Protein AF-A0A7I8JLZ8-F1 (afdb_monomer)

Foldseek 3Di:
DDDDDDDDDDDDDDDDDDDDDDDDDYDDDDDDDDDDDDDDDDDPPDDPPPCPPDLVVLLVLLLVLLVLLPDPDPVSLLVSLQVLLVQLAPDLSSLVSNVVSPVLLSLLVQLPPPPLSSVLSSLSSLLSSLVDPVSLVSNVVSVSLLSLLVCLVDHDQSSVLSSLSNLLSSLVDPVSLVVNLVSPSLLSLLVQLQPHDLSSVQSSLSNLLSSLVDPVSLVVNLVSVNLLSLLVCCPVVSVCNLSSLSSLLSSLVDPSSLVSCVVSVVLVSLLVCCVPNDPSNVVSSLSNLVSNVVVDVVSVVSRPPVVVVVSVVVVCVVVVPD

Secondary structure (DSSP, 8-state):
---------------------------------------------------PPPHHHHHHHHHHHHHHHTSS-HHHHHHHHHHHHHHHHH-HHHHHHHHHTTHHHHHHHGGG-SSHHHHHHHHHHHHHHTTSHHHHHHHHHTTTHHHHHHHHHHS-HHHHHHHHHHHHHHHTSHHHHHHHHHTTTHHHHHHHHHHS-HHHHHHHHHHHHHHHTSHHHHHHHHHTTHHHHHHHTTSGGGT-HHHHHHHHHHHHTSHHHHHHHHHTTHHHHHHHHHHHS-HHHHHHHHHHHHHHHHH-HHHHTTS-HHHHHHHHHHHHHHHTT-

Mean predicted aligned error: 12.11 Å

Organism: Spirodela intermedia (NCBI:txid51605)

Nearest PDB structures (foldseek):
  5xjg-assembly1_C  TM=8.813E-01  e=1.548E-09  Saccharomyces cerevisiae S288C
  7ycj-assembly1_A  TM=8.073E-01  e=5.327E-09  Saccharomyces cerevisiae
  6kbn-assembly1_A  TM=8.119E-01  e=3.278E-09  Saccharomyces cerevisiae
  7rro-assembly1_H9  TM=8.377E-01  e=2.368E-07  Bos taurus
  7rro-assembly1_H7  TM=6.193E-01  e=1.277E-07  Bos taurus

pLDDT: mean 82.84, std 24.47, range [26.08, 98.94]

Sequence (322 aa):
MAQEAPASSSSQREQESQSRSPEPRSRNQTIWRRPSERFVPRIVSSPSLDSRPDLSEVEAAVRKLIEDLKSDSTEMQRSATHELRLLAKHNMENRIIIASCGAIIHLVGLLHSTDSKTQENAVTALLNLSINDNNKIAIASADAIGPLIQVLETGNPEAKENSAATLFSLSVIEENKVKIGRSGAIKPLVELLGNGTPRGKKDAATALFNLSIFHENKARIVQAGAVRHLVELMDPAAGMVDKAVAVLANLTTIHEGRLAIGHEGGIPALVEVVELGSARGKENAAAALLHLCTNSNKFCTLAPLHYLHYFIFYFQQIFTTY

Solvent-accessible surface area (backbone atoms only — not comparable to full-atom values): 17897 Å² total; per-residue (Å²): 136,82,87,82,86,84,89,89,86,90,86,91,83,91,83,89,86,84,87,83,87,83,90,89,85,86,84,88,84,86,89,82,83,84,82,87,82,91,87,81,81,83,80,77,82,74,80,81,76,76,76,70,77,56,66,68,59,54,46,53,50,46,53,52,33,49,55,35,52,72,45,92,46,66,66,45,26,32,51,28,35,44,51,52,25,57,52,21,63,84,38,71,66,45,29,49,47,42,50,75,74,53,40,53,56,57,36,44,57,33,39,72,43,86,51,64,67,37,18,31,28,19,36,44,24,51,36,37,30,32,73,41,70,72,42,27,52,51,43,56,74,54,58,33,62,64,45,37,41,50,26,38,68,71,44,56,74,66,26,22,27,32,23,32,42,30,54,31,53,36,31,73,42,67,71,45,27,55,50,44,57,71,70,58,42,54,46,48,35,34,50,29,42,68,73,41,54,79,65,22,24,50,28,17,49,53,24,51,36,59,38,34,72,42,70,80,33,32,60,53,41,47,74,52,54,37,53,53,48,34,43,62,29,48,42,72,91,64,74,36,31,54,57,28,36,46,36,50,28,51,27,31,78,40,72,68,32,37,52,47,33,60,71,56,55,31,56,62,55,34,52,51,28,52,74,73,44,53,75,69,24,22,54,30,21,46,55,24,50,50,46,38,31,80,73,30,71,76,49,40,74,67,46,65,73,76,50,58,58,52,48,54,53,52,48,52,60,64,62,70,74,112

InterPro domains:
  IPR000225 Armadillo [PS50176] (102-144)
  IPR000225 Armadillo [PS50176] (184-226)
  IPR000225 Armadillo [PS50176] (225-266)
  IPR000225 Armadillo [SM00185] (50-89)
  IPR000225 Armadillo [SM00185] (91-131)
  IPR000225 Armadillo [SM00185] (132-172)
  IPR000225 Armadillo [SM00185] (173-213)
  IPR000225 Armadillo [SM00185] (214-253)
  IPR000225 Armadillo [SM00185] (254-294)
  IPR011989 Armadillo-like helical [G3DSA:1.25.10.10] (54-133)
  IPR011989 Armadillo-like helical [G3DSA:1.25.10.10] (134-239)
  IPR011989 Armadillo-like helical [G3DSA:1.25.10.10] (240-304)
  IPR016024 Armadillo-type fold [SSF48371] (61-299)
  IPR058678 U-box domain-containing protein-like, ARM repeat region [PF25598] (62-294)

Structure (mmCIF, N/CA/C/O backbone):
data_AF-A0A7I8JLZ8-F1
#
_entry.id   AF-A0A7I8JLZ8-F1
#
loop_
_atom_site.group_PDB
_atom_site.id
_atom_site.type_symbol
_atom_site.label_atom_id
_atom_site.label_alt_id
_atom_site.label_comp_id
_atom_site.label_asym_id
_atom_site.label_entity_id
_atom_site.label_seq_id
_atom_site.pdbx_PDB_ins_code
_atom_site.Cartn_x
_atom_site.Cartn_y
_atom_site.Cartn_z
_atom_site.occupancy
_atom_site.B_iso_or_equiv
_atom_site.auth_seq_id
_atom_site.auth_comp_id
_atom_site.auth_asym_id
_atom_site.auth_atom_id
_atom_site.pdbx_PDB_model_num
ATOM 1 N N . MET A 1 1 ? 76.592 16.730 -34.206 1.00 40.94 1 MET A N 1
ATOM 2 C CA . MET A 1 1 ? 76.109 17.212 -32.893 1.00 40.94 1 MET A CA 1
ATOM 3 C C . MET A 1 1 ? 74.980 16.268 -32.484 1.00 40.94 1 MET A C 1
ATOM 5 O O . MET A 1 1 ? 73.900 16.399 -33.035 1.00 40.94 1 MET A O 1
ATOM 9 N N . ALA A 1 2 ? 75.313 15.076 -31.968 1.00 36.84 2 ALA A N 1
ATOM 10 C CA . ALA A 1 2 ? 75.461 14.725 -30.535 1.00 36.84 2 ALA A CA 1
ATOM 11 C C . ALA A 1 2 ? 74.093 14.797 -29.808 1.00 36.84 2 ALA A C 1
ATOM 13 O O . ALA A 1 2 ? 73.588 15.903 -29.646 1.00 36.84 2 ALA A O 1
ATOM 14 N N . GLN A 1 3 ? 73.348 13.678 -29.680 1.00 33.12 3 GLN A N 1
ATOM 15 C CA . GLN A 1 3 ? 73.412 12.605 -28.636 1.00 33.12 3 GLN A CA 1
ATOM 16 C C . GLN A 1 3 ? 72.785 13.080 -27.303 1.00 33.12 3 GLN A C 1
ATOM 18 O O . GLN A 1 3 ? 73.015 14.218 -26.927 1.00 33.12 3 GLN A O 1
ATOM 23 N N . GLU A 1 4 ? 71.998 12.341 -26.509 1.00 32.75 4 GLU A N 1
ATOM 24 C CA . GLU A 1 4 ? 71.604 10.921 -26.419 1.00 32.75 4 GLU A CA 1
ATOM 25 C C . GLU A 1 4 ? 70.498 10.788 -25.328 1.00 32.75 4 GLU A C 1
ATOM 27 O O . GLU A 1 4 ? 70.406 11.631 -24.438 1.00 32.75 4 GLU A O 1
ATOM 32 N N . ALA A 1 5 ? 69.689 9.721 -25.364 1.00 36.31 5 ALA A N 1
ATOM 33 C CA . ALA A 1 5 ? 69.033 9.100 -24.183 1.00 36.31 5 ALA A CA 1
ATOM 34 C C . ALA A 1 5 ? 69.902 7.878 -23.737 1.00 36.31 5 ALA A C 1
ATOM 36 O O . ALA A 1 5 ? 70.878 7.653 -24.457 1.00 36.31 5 ALA A O 1
ATOM 37 N N . PRO A 1 6 ? 69.622 7.008 -22.714 1.00 49.91 6 PRO A N 1
ATOM 38 C CA . PRO A 1 6 ? 68.429 6.810 -21.851 1.00 49.91 6 PRO A CA 1
ATOM 39 C C . PRO A 1 6 ? 68.691 6.279 -20.380 1.00 49.91 6 PRO A C 1
ATOM 41 O O . PRO A 1 6 ? 69.818 6.204 -19.916 1.00 49.91 6 PRO A O 1
ATOM 44 N N . ALA A 1 7 ? 67.606 5.883 -19.679 1.00 32.88 7 ALA A N 1
ATOM 45 C CA . ALA A 1 7 ? 67.383 4.744 -18.736 1.00 32.88 7 ALA A CA 1
ATOM 46 C C . ALA A 1 7 ? 68.192 4.438 -17.422 1.00 32.88 7 ALA A C 1
ATOM 48 O O . ALA A 1 7 ? 69.378 4.145 -17.428 1.00 32.88 7 ALA A O 1
ATOM 49 N N . SER A 1 8 ? 67.400 4.260 -16.339 1.00 32.09 8 SER A N 1
ATOM 50 C CA . SER A 1 8 ? 67.342 3.176 -15.306 1.00 32.09 8 SER A CA 1
ATOM 51 C C . SER A 1 8 ? 68.385 2.915 -14.179 1.00 32.09 8 SER A C 1
ATOM 53 O O . SER A 1 8 ? 69.557 2.670 -14.421 1.00 32.09 8 SER A O 1
ATOM 55 N N . SER A 1 9 ? 67.808 2.684 -12.977 1.00 30.89 9 SER A N 1
ATOM 56 C CA . SER A 1 9 ? 68.126 1.707 -11.892 1.00 30.89 9 SER A CA 1
ATOM 57 C C . SER A 1 9 ? 69.024 2.051 -10.667 1.00 30.89 9 SER A C 1
ATOM 59 O O . SER A 1 9 ? 70.228 2.216 -10.766 1.00 30.89 9 SER A O 1
ATOM 61 N N . SER A 1 10 ? 68.348 2.078 -9.496 1.00 28.72 10 SER A N 1
ATOM 62 C CA . SER A 1 10 ? 68.619 1.491 -8.150 1.00 28.72 10 SER A CA 1
ATOM 63 C C . SER A 1 10 ? 70.000 1.527 -7.458 1.00 28.72 10 SER A C 1
ATOM 65 O O . SER A 1 10 ? 70.930 0.926 -7.976 1.00 28.72 10 SER A O 1
ATOM 67 N N . SER A 1 11 ? 70.046 1.979 -6.180 1.00 30.38 11 SER A N 1
ATOM 68 C CA . SER A 1 11 ? 70.297 1.130 -4.974 1.00 30.38 11 SER A CA 1
ATOM 69 C C . SER A 1 11 ? 70.509 1.900 -3.636 1.00 30.38 11 SER A C 1
ATOM 71 O O . SER A 1 11 ? 71.388 2.748 -3.549 1.00 30.38 11 SER A O 1
ATOM 73 N N . GLN A 1 12 ? 69.752 1.484 -2.602 1.00 29.92 12 GLN A N 1
ATOM 74 C CA . GLN A 1 12 ? 70.112 1.202 -1.182 1.00 29.92 12 GLN A CA 1
ATOM 75 C C . GLN A 1 12 ? 70.535 2.274 -0.137 1.00 29.92 12 GLN A C 1
ATOM 77 O O . GLN A 1 12 ? 71.600 2.877 -0.224 1.00 29.92 12 GLN A O 1
ATOM 82 N N . ARG A 1 13 ? 69.751 2.334 0.964 1.00 31.77 13 ARG A N 1
ATOM 83 C CA . ARG A 1 13 ? 70.132 2.243 2.410 1.00 31.77 13 ARG A CA 1
ATOM 84 C C . ARG A 1 13 ? 68.848 2.318 3.265 1.00 31.77 13 ARG A C 1
ATOM 86 O O . ARG A 1 13 ? 68.184 3.344 3.262 1.00 31.77 13 ARG A O 1
ATOM 93 N N . GLU A 1 14 ? 68.269 1.199 3.704 1.00 29.38 14 GLU A N 1
ATOM 94 C CA . GLU A 1 14 ? 68.461 0.522 5.009 1.00 29.38 14 GLU A CA 1
ATOM 95 C C . GLU A 1 14 ? 68.226 1.403 6.253 1.00 29.38 14 GLU A C 1
ATOM 97 O O . GLU A 1 14 ? 69.090 2.181 6.645 1.00 29.38 14 GLU A O 1
ATOM 102 N N . GLN A 1 15 ? 67.081 1.201 6.921 1.00 31.30 15 GLN A N 1
ATOM 103 C CA . GLN A 1 15 ? 66.973 1.267 8.381 1.00 31.30 15 GLN A CA 1
ATOM 104 C C . GLN A 1 15 ? 66.050 0.143 8.869 1.00 31.30 15 GLN A C 1
ATOM 106 O O . GLN A 1 15 ? 64.904 0.008 8.441 1.00 31.30 15 GLN A O 1
ATOM 111 N N . GLU A 1 16 ? 66.626 -0.697 9.721 1.00 29.00 16 GLU A N 1
ATOM 112 C CA . GLU A 1 16 ? 66.089 -1.934 10.271 1.00 29.00 16 GLU A CA 1
ATOM 113 C C . GLU A 1 16 ? 64.981 -1.675 11.304 1.00 29.00 16 GLU A C 1
ATOM 115 O O . GLU A 1 16 ? 65.128 -0.859 12.212 1.00 29.00 16 GLU A O 1
ATOM 120 N N . SER A 1 17 ? 63.892 -2.440 11.217 1.00 27.14 17 SER A N 1
ATOM 121 C CA . SER A 1 17 ? 62.935 -2.643 12.306 1.00 27.14 17 SER A CA 1
ATOM 122 C C . SER A 1 17 ? 62.975 -4.123 12.668 1.00 27.14 17 SER A C 1
ATOM 124 O O . SER A 1 17 ? 62.475 -4.969 11.927 1.00 27.14 17 SER A O 1
ATOM 126 N N . GLN A 1 18 ? 63.639 -4.447 13.780 1.00 28.72 18 GLN A N 1
ATOM 127 C CA . GLN A 1 18 ? 63.667 -5.798 14.330 1.00 28.72 18 GLN A CA 1
ATOM 128 C C . GLN A 1 18 ? 62.616 -5.965 15.435 1.00 28.72 18 GLN A C 1
ATOM 130 O O . GLN A 1 18 ? 62.512 -5.195 16.385 1.00 28.72 18 GLN A O 1
ATOM 135 N N . SER A 1 19 ? 61.850 -7.034 15.258 1.00 28.44 19 SER A N 1
ATOM 136 C CA . SER A 1 19 ? 60.890 -7.691 16.141 1.00 28.44 19 SER A CA 1
ATOM 137 C C . SER A 1 19 ? 61.468 -8.207 17.470 1.00 28.44 19 SER A C 1
ATOM 139 O O . SER A 1 19 ? 62.574 -8.743 17.448 1.00 28.44 19 SER A O 1
ATOM 141 N N . ARG A 1 20 ? 60.655 -8.241 18.546 1.00 28.88 20 ARG A N 1
ATOM 142 C CA . ARG A 1 20 ? 60.252 -9.455 19.322 1.00 28.88 20 ARG A CA 1
ATOM 143 C C . ARG A 1 20 ? 59.737 -9.130 20.743 1.00 28.88 20 ARG A C 1
ATOM 145 O O . ARG A 1 20 ? 60.419 -8.494 21.534 1.00 28.88 20 ARG A O 1
ATOM 152 N N . SER A 1 21 ? 58.547 -9.644 21.060 1.00 28.03 21 SER A N 1
ATOM 153 C CA . SER A 1 21 ? 58.021 -9.997 22.401 1.00 28.03 21 SER A CA 1
ATOM 154 C C . SER A 1 21 ? 58.768 -11.237 22.971 1.00 28.03 21 SER A C 1
ATOM 156 O O . SER A 1 21 ? 59.490 -11.845 22.172 1.00 28.03 21 SER A O 1
ATOM 158 N N . PRO A 1 22 ? 58.642 -11.693 24.257 1.00 37.53 22 PRO A N 1
ATOM 159 C CA . PRO A 1 22 ? 57.493 -11.585 25.189 1.00 37.53 22 PRO A CA 1
ATOM 160 C C . PRO A 1 22 ? 57.783 -11.400 26.721 1.00 37.53 22 PRO A C 1
ATOM 162 O O . PRO A 1 22 ? 58.919 -11.425 27.172 1.00 37.53 22 PRO A O 1
ATOM 165 N N . GLU A 1 23 ? 56.684 -11.203 27.476 1.00 28.73 23 GLU A N 1
ATOM 166 C CA . GLU A 1 23 ? 56.332 -11.381 28.922 1.00 28.73 23 GLU A CA 1
ATOM 167 C C . GLU A 1 23 ? 57.184 -12.292 29.873 1.00 28.73 23 GLU A C 1
ATOM 169 O O . GLU A 1 23 ? 58.028 -13.033 29.376 1.00 28.73 23 GLU A O 1
ATOM 174 N N . PRO A 1 24 ? 56.880 -12.468 31.204 1.00 42.12 24 PRO A N 1
ATOM 175 C CA . PRO A 1 24 ? 56.095 -11.692 32.208 1.00 42.12 24 PRO A CA 1
ATOM 176 C C . PRO A 1 24 ? 56.727 -11.654 33.650 1.00 42.12 24 PRO A C 1
ATOM 178 O O . PRO A 1 24 ? 57.739 -12.293 33.916 1.00 42.12 24 PRO A O 1
ATOM 181 N N . ARG A 1 25 ? 56.009 -11.033 34.619 1.00 26.08 25 ARG A N 1
ATOM 182 C CA . ARG A 1 25 ? 55.852 -11.376 36.075 1.00 26.08 25 ARG A CA 1
ATOM 183 C C . ARG A 1 25 ? 56.292 -10.347 37.145 1.00 26.08 25 ARG A C 1
ATOM 185 O O . ARG A 1 25 ? 57.455 -10.225 37.484 1.00 26.08 25 ARG A O 1
ATOM 192 N N . SER A 1 26 ? 55.255 -9.830 37.819 1.00 27.45 26 SER A N 1
ATOM 193 C CA . SER A 1 26 ? 54.932 -9.986 39.257 1.00 27.45 26 SER A CA 1
ATOM 194 C C . SER A 1 26 ? 55.719 -9.246 40.360 1.00 27.45 26 SER A C 1
ATOM 196 O O . SER A 1 26 ? 56.870 -9.547 40.644 1.00 27.45 26 SER A O 1
ATOM 198 N N . ARG A 1 27 ? 54.915 -8.507 41.147 1.00 28.78 27 ARG A N 1
ATOM 199 C CA . ARG A 1 27 ? 54.744 -8.574 42.619 1.00 28.78 27 ARG A CA 1
ATOM 200 C C . ARG A 1 27 ? 55.308 -7.436 43.489 1.00 28.78 27 ARG A C 1
ATOM 202 O O . ARG A 1 27 ? 56.511 -7.251 43.578 1.00 28.78 27 ARG A O 1
ATOM 209 N N . ASN A 1 28 ? 54.374 -6.910 44.304 1.00 27.25 28 ASN A N 1
ATOM 210 C CA . ASN A 1 28 ? 54.509 -6.356 45.665 1.00 27.25 28 ASN A CA 1
ATOM 211 C C . ASN A 1 28 ? 55.243 -5.021 45.825 1.00 27.25 28 ASN A C 1
ATOM 213 O O . ASN A 1 28 ? 56.203 -4.740 45.135 1.00 27.25 28 ASN A O 1
ATOM 217 N N . GLN A 1 29 ? 54.974 -4.175 46.812 1.00 29.75 29 GLN A N 1
ATOM 218 C CA . GLN A 1 29 ? 53.892 -3.884 47.767 1.00 29.75 29 GLN A CA 1
ATOM 219 C C . GLN A 1 29 ? 54.493 -2.686 48.513 1.00 29.75 29 GLN A C 1
ATOM 221 O O . GLN A 1 29 ? 55.655 -2.765 48.918 1.00 29.75 29 GLN A O 1
ATOM 226 N N . THR A 1 30 ? 53.734 -1.634 48.812 1.00 29.36 30 THR A N 1
ATOM 227 C CA . THR A 1 30 ? 53.972 -0.940 50.087 1.00 29.36 30 THR A CA 1
ATOM 228 C C . THR A 1 30 ? 52.711 -0.267 50.596 1.00 29.36 30 THR A C 1
ATOM 230 O O . THR A 1 30 ? 52.113 0.595 49.963 1.00 29.36 30 THR A O 1
ATOM 233 N N . ILE A 1 31 ? 52.315 -0.760 51.761 1.00 32.38 31 ILE A N 1
ATOM 234 C CA . ILE A 1 31 ? 51.232 -0.337 52.635 1.00 32.38 31 ILE A CA 1
ATOM 235 C C . ILE A 1 31 ? 51.745 0.835 53.472 1.00 32.38 31 ILE A C 1
ATOM 237 O O . ILE A 1 31 ? 52.783 0.690 54.110 1.00 32.38 31 ILE A O 1
ATOM 241 N N . TRP A 1 32 ? 50.980 1.924 53.577 1.00 30.30 32 TRP A N 1
ATOM 242 C CA . TRP A 1 32 ? 51.047 2.810 54.742 1.00 30.30 32 TRP A CA 1
ATOM 243 C C . TRP A 1 32 ? 49.641 3.130 55.256 1.00 30.30 32 TRP A C 1
ATOM 245 O O . TRP A 1 32 ? 48.696 3.340 54.499 1.00 30.30 32 TRP A O 1
ATOM 255 N N . ARG A 1 33 ? 49.517 3.019 56.582 1.00 27.95 33 ARG A N 1
ATOM 256 C CA . ARG A 1 33 ? 48.289 2.934 57.377 1.00 27.95 33 ARG A CA 1
ATOM 257 C C . ARG A 1 33 ? 47.575 4.281 57.542 1.00 27.95 33 ARG A C 1
ATOM 259 O O . ARG A 1 33 ? 48.200 5.333 57.569 1.00 27.95 33 ARG A O 1
ATOM 266 N N . ARG A 1 34 ? 46.257 4.183 57.759 1.00 33.75 34 ARG A N 1
ATOM 267 C CA . ARG A 1 34 ? 45.332 5.240 58.213 1.00 33.75 34 ARG A CA 1
ATOM 268 C C . ARG A 1 34 ? 45.651 5.759 59.621 1.00 33.75 34 ARG A C 1
ATOM 270 O O . ARG A 1 34 ? 46.141 4.988 60.449 1.00 33.75 34 ARG A O 1
ATOM 277 N N . PRO A 1 35 ? 45.171 6.976 59.930 1.00 31.27 35 PRO A N 1
ATOM 278 C CA . PRO A 1 35 ? 44.331 7.157 61.123 1.00 31.27 35 PRO A CA 1
ATOM 279 C C . PRO A 1 35 ? 42.928 7.747 60.837 1.00 31.27 35 PRO A C 1
ATOM 281 O O . PRO A 1 35 ? 42.743 8.580 59.957 1.00 31.27 35 PRO A O 1
ATOM 284 N N . SER A 1 36 ? 41.967 7.242 61.617 1.00 32.78 36 SER A N 1
ATOM 285 C CA . SER A 1 36 ? 40.637 7.732 62.060 1.00 32.78 36 SER A CA 1
ATOM 286 C C . SER A 1 36 ? 40.482 9.268 62.180 1.00 32.78 36 SER A C 1
ATOM 288 O O . SER A 1 36 ? 41.471 9.938 62.424 1.00 32.78 36 SER A O 1
ATOM 290 N N . GLU A 1 37 ? 39.315 9.930 62.106 1.00 32.41 37 GLU A N 1
ATOM 291 C CA . GLU A 1 37 ? 37.922 9.583 62.438 1.00 32.41 37 GLU A CA 1
ATOM 292 C C . GLU A 1 37 ? 36.941 10.675 61.903 1.00 32.41 37 GLU A C 1
ATOM 294 O O . GLU A 1 37 ? 37.327 11.831 61.782 1.00 32.41 37 GLU A O 1
ATOM 299 N N . ARG A 1 38 ? 35.664 10.296 61.689 1.00 38.69 38 ARG A N 1
ATOM 300 C CA . ARG A 1 38 ? 34.410 11.105 61.679 1.00 38.69 38 ARG A CA 1
ATOM 301 C C . ARG A 1 38 ? 34.232 12.264 60.677 1.00 38.69 38 ARG A C 1
ATOM 303 O O . ARG A 1 38 ? 34.755 13.346 60.870 1.00 38.69 38 ARG A O 1
ATOM 310 N N . PHE A 1 39 ? 33.333 12.061 59.707 1.00 32.97 39 PHE A N 1
ATOM 311 C CA . PHE A 1 39 ? 32.061 12.794 59.496 1.00 32.97 39 PHE A CA 1
ATOM 312 C C . PHE A 1 39 ? 31.417 12.236 58.211 1.00 32.97 39 PHE A C 1
ATOM 314 O O . PHE A 1 39 ? 31.977 12.378 57.129 1.00 32.97 39 PHE A O 1
ATOM 321 N N . VAL A 1 40 ? 30.268 11.560 58.313 1.00 37.84 40 VAL A N 1
ATOM 322 C CA . VAL A 1 40 ? 29.519 11.067 57.140 1.00 37.84 40 VAL A CA 1
ATOM 323 C C . VAL A 1 40 ? 28.288 11.958 56.963 1.00 37.84 40 VAL A C 1
ATOM 325 O O . VAL A 1 40 ? 27.418 11.932 57.836 1.00 37.84 40 VAL A O 1
ATOM 328 N N . PRO A 1 41 ? 28.160 12.739 55.877 1.00 36.53 41 PRO A N 1
ATOM 329 C CA . PRO A 1 41 ? 26.883 13.336 55.525 1.00 36.53 41 PRO A CA 1
ATOM 330 C C . PRO A 1 41 ? 25.970 12.227 54.990 1.00 36.53 41 PRO A C 1
ATOM 332 O O . PRO A 1 41 ? 26.351 11.477 54.091 1.00 36.53 41 PRO A O 1
ATOM 335 N N . ARG A 1 42 ? 24.765 12.105 55.557 1.00 40.56 42 ARG A N 1
ATOM 336 C CA . ARG A 1 42 ? 23.708 11.226 55.039 1.00 40.56 42 ARG A CA 1
ATOM 337 C C . ARG A 1 42 ? 23.408 11.602 53.587 1.00 40.56 42 ARG A C 1
ATOM 339 O O . ARG A 1 42 ? 22.881 12.680 53.328 1.00 40.56 42 ARG A O 1
ATOM 346 N N . ILE A 1 43 ? 23.700 10.688 52.667 1.00 45.09 43 ILE A N 1
ATOM 347 C CA . ILE A 1 43 ? 23.175 10.713 51.303 1.00 45.09 43 ILE A CA 1
ATOM 348 C C . ILE A 1 43 ? 21.667 10.490 51.420 1.00 45.09 43 ILE A C 1
ATOM 350 O O . ILE A 1 43 ? 21.214 9.399 51.766 1.00 45.09 43 ILE A O 1
ATOM 354 N N . VAL A 1 44 ? 20.892 11.546 51.193 1.00 38.62 44 VAL A N 1
ATOM 355 C CA . VAL A 1 44 ? 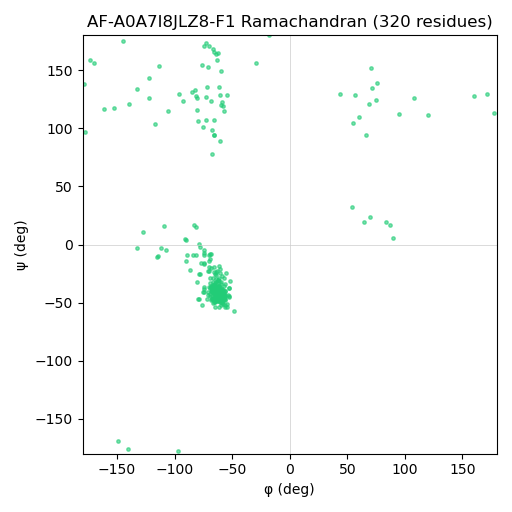19.464 11.419 50.919 1.00 38.62 44 VAL A CA 1
ATOM 356 C C . VAL A 1 44 ? 19.369 10.926 49.484 1.00 38.62 44 VAL A C 1
ATOM 358 O O . VAL A 1 44 ? 19.566 11.693 48.546 1.00 38.62 44 VAL A O 1
ATOM 361 N N . SER A 1 45 ? 19.134 9.628 49.314 1.00 34.50 45 SER A N 1
ATOM 362 C CA . SER A 1 45 ? 18.756 9.073 48.020 1.00 34.50 45 SER A CA 1
ATOM 363 C C . SER A 1 45 ? 17.368 9.603 47.673 1.00 34.50 45 SER A C 1
ATOM 365 O O . SER A 1 45 ? 16.361 9.109 48.176 1.00 34.50 45 SER A O 1
ATOM 367 N N . SER A 1 46 ? 17.310 10.641 46.845 1.00 42.97 46 SER A N 1
ATOM 368 C CA . SER A 1 46 ? 16.096 11.009 46.127 1.00 42.97 46 SER A CA 1
ATOM 369 C C . SER A 1 46 ? 15.807 9.915 45.093 1.00 42.97 46 SER A C 1
ATOM 371 O O . SER A 1 46 ? 16.677 9.628 44.269 1.00 42.97 46 SER A O 1
ATOM 373 N N . PRO A 1 47 ? 14.625 9.277 45.107 1.00 45.41 47 PRO A N 1
ATOM 374 C CA . PRO A 1 47 ? 14.258 8.367 44.042 1.00 45.41 47 PRO A CA 1
ATOM 375 C C . PRO A 1 47 ? 13.942 9.212 42.808 1.00 45.41 47 PRO A C 1
ATOM 377 O O . PRO A 1 47 ? 12.922 9.896 42.746 1.00 45.41 47 PRO A O 1
ATOM 380 N N . SER A 1 48 ? 14.830 9.185 41.821 1.00 44.75 48 SER A N 1
ATOM 381 C CA . SER A 1 48 ? 14.465 9.509 40.449 1.00 44.75 48 SER A CA 1
ATOM 382 C C . SER A 1 48 ? 13.492 8.429 39.976 1.00 44.75 48 SER A C 1
ATOM 384 O O . SER A 1 48 ? 13.898 7.341 39.571 1.00 44.75 48 SER A O 1
ATOM 386 N N . LEU A 1 49 ? 12.199 8.717 40.125 1.00 48.28 49 LEU A N 1
ATOM 387 C CA . LEU A 1 49 ? 11.107 8.023 39.454 1.00 48.28 49 LEU A CA 1
ATOM 388 C C . LEU A 1 49 ? 11.298 8.205 37.944 1.00 48.28 49 LEU A C 1
ATOM 390 O O . LEU A 1 49 ? 10.778 9.148 37.355 1.00 48.28 49 LEU A O 1
ATOM 394 N N . ASP A 1 50 ? 12.042 7.297 37.319 1.00 44.72 50 ASP A N 1
ATOM 395 C CA . ASP A 1 50 ? 11.806 6.970 35.918 1.00 44.72 50 ASP A CA 1
ATOM 396 C C . ASP A 1 50 ? 10.428 6.305 35.869 1.00 44.72 50 ASP A C 1
ATOM 398 O O . ASP A 1 50 ? 10.272 5.113 36.143 1.00 44.72 50 ASP A O 1
ATOM 402 N N . SER A 1 51 ? 9.400 7.107 35.602 1.00 51.94 51 SER A N 1
ATOM 403 C CA . SER A 1 51 ? 8.023 6.666 35.416 1.00 51.94 51 SER A CA 1
ATOM 404 C C . SER A 1 51 ? 7.912 5.850 34.127 1.00 51.94 51 SER A C 1
ATOM 406 O O . SER A 1 51 ? 7.434 6.320 33.096 1.00 51.94 51 SER A O 1
ATOM 408 N N . ARG A 1 52 ? 8.348 4.586 34.179 1.00 57.22 52 ARG A N 1
ATOM 409 C CA . ARG A 1 52 ? 7.797 3.568 33.283 1.00 57.22 52 ARG A CA 1
ATOM 410 C C . ARG A 1 52 ? 6.291 3.540 33.556 1.00 57.22 52 ARG A C 1
ATOM 412 O O . ARG A 1 52 ? 5.934 3.292 34.707 1.00 57.22 52 ARG A O 1
ATOM 419 N N . PRO A 1 53 ? 5.423 3.829 32.569 1.00 59.56 53 PRO A N 1
ATOM 420 C CA . PRO A 1 53 ? 3.992 3.649 32.762 1.00 59.56 53 PRO A CA 1
ATOM 421 C C . PRO A 1 53 ? 3.763 2.207 33.211 1.00 59.56 53 PRO A C 1
ATOM 423 O O . PRO A 1 53 ? 4.312 1.281 32.605 1.00 59.56 53 PRO A O 1
ATOM 426 N N . ASP A 1 54 ? 3.029 2.030 34.308 1.00 79.50 54 ASP A N 1
ATOM 427 C CA . ASP A 1 54 ? 2.662 0.698 34.765 1.00 79.50 54 ASP A CA 1
ATOM 428 C C . ASP A 1 54 ? 1.852 0.044 33.639 1.00 79.50 54 ASP A C 1
ATOM 430 O O . ASP A 1 54 ? 0.832 0.572 33.192 1.00 79.50 54 ASP A O 1
ATOM 434 N N . LEU A 1 55 ? 2.340 -1.087 33.127 1.00 81.75 55 LEU A N 1
ATOM 435 C CA . LEU A 1 55 ? 1.696 -1.804 32.025 1.00 81.75 55 LEU A CA 1
ATOM 436 C C . LEU A 1 55 ? 0.244 -2.162 32.385 1.00 81.75 55 LEU A C 1
ATOM 438 O O . LEU A 1 55 ? -0.610 -2.194 31.500 1.00 81.75 55 LEU A O 1
ATOM 442 N N . SER A 1 56 ? -0.040 -2.343 33.681 1.00 88.12 56 SER A N 1
ATOM 443 C CA . SER A 1 56 ? -1.384 -2.552 34.228 1.00 88.12 56 SER A CA 1
ATOM 444 C C . SER A 1 56 ? -2.312 -1.350 34.001 1.00 88.12 56 SER A C 1
ATOM 446 O O . SER A 1 56 ? -3.467 -1.517 33.605 1.00 88.12 56 SER A O 1
ATOM 448 N N . GLU A 1 57 ? -1.814 -0.122 34.180 1.00 92.25 57 GLU A N 1
ATOM 449 C CA . GLU A 1 57 ? -2.594 1.102 33.954 1.00 92.25 57 GLU A CA 1
ATOM 450 C C . GLU A 1 57 ? -2.925 1.283 32.471 1.00 92.25 57 GLU A C 1
ATOM 452 O O . GLU A 1 57 ? -4.056 1.629 32.121 1.00 92.25 57 GLU A O 1
ATOM 457 N N . VAL A 1 58 ? -1.960 1.001 31.587 1.00 94.19 58 VAL A N 1
ATOM 458 C CA . VAL A 1 58 ? -2.176 1.054 30.134 1.00 94.19 58 VAL A CA 1
ATOM 459 C C . VAL A 1 58 ? -3.200 0.008 29.707 1.00 94.19 58 VAL A C 1
ATOM 461 O O . VAL A 1 58 ? -4.105 0.322 28.937 1.00 94.19 58 VAL A O 1
ATOM 464 N N . GLU A 1 59 ? -3.100 -1.219 30.220 1.00 96.19 59 GLU A N 1
ATOM 465 C CA . GLU A 1 59 ? -4.070 -2.276 29.936 1.00 96.19 59 GLU A CA 1
ATOM 466 C C . GLU A 1 59 ? -5.484 -1.880 30.387 1.00 96.19 59 GLU A C 1
ATOM 468 O O . GLU A 1 59 ? -6.436 -1.987 29.610 1.00 96.19 59 GLU A O 1
ATOM 473 N N . ALA A 1 60 ? -5.630 -1.352 31.605 1.00 96.81 60 ALA A N 1
ATOM 474 C CA . ALA A 1 60 ? -6.911 -0.866 32.115 1.00 96.81 60 ALA A CA 1
ATOM 475 C C . ALA A 1 60 ? -7.479 0.280 31.257 1.00 96.81 60 ALA A C 1
ATOM 477 O O . ALA A 1 60 ? -8.672 0.281 30.933 1.00 96.81 60 ALA A O 1
ATOM 478 N N . ALA A 1 61 ? -6.629 1.221 30.834 1.00 96.88 61 ALA A N 1
ATOM 479 C CA . ALA A 1 61 ? -7.019 2.308 29.942 1.00 96.88 61 ALA A CA 1
ATOM 480 C C . ALA A 1 61 ? -7.490 1.781 28.577 1.00 96.88 61 ALA A C 1
ATOM 482 O O . ALA A 1 61 ? -8.553 2.174 28.103 1.00 96.88 61 ALA A O 1
ATOM 483 N N . VAL A 1 62 ? -6.755 0.844 27.972 1.00 98.00 62 VAL A N 1
ATOM 484 C CA . VAL A 1 62 ? -7.131 0.209 26.699 1.00 98.00 62 VAL A CA 1
ATOM 485 C C . VAL A 1 62 ? -8.471 -0.515 26.817 1.00 98.00 62 VAL A C 1
ATOM 487 O O . VAL A 1 62 ? -9.318 -0.364 25.939 1.00 98.00 62 VAL A O 1
ATOM 490 N N . ARG A 1 63 ? -8.707 -1.262 27.902 1.00 98.06 63 ARG A N 1
ATOM 491 C CA . ARG A 1 63 ? -9.988 -1.952 28.130 1.00 98.06 63 ARG A CA 1
ATOM 492 C C . ARG A 1 63 ? -11.152 -0.973 28.211 1.00 98.06 63 ARG A C 1
ATOM 494 O O . ARG A 1 63 ? -12.177 -1.209 27.581 1.00 98.06 63 ARG A O 1
ATOM 501 N N . LYS A 1 64 ? -10.978 0.146 28.916 1.00 98.06 64 LYS A N 1
ATOM 502 C CA . LYS A 1 64 ? -11.984 1.213 28.953 1.00 98.06 64 LYS A CA 1
ATOM 503 C C . LYS A 1 64 ? -12.249 1.783 27.555 1.00 98.06 64 LYS A C 1
ATOM 505 O O . LYS A 1 64 ? -13.404 1.886 27.163 1.00 98.06 64 LYS A O 1
ATOM 510 N N . LEU A 1 65 ? -11.197 2.088 26.790 1.00 98.44 65 LEU A N 1
ATOM 511 C CA . LEU A 1 65 ? -11.339 2.596 25.421 1.00 98.44 65 LEU A CA 1
ATOM 512 C C . LEU A 1 65 ? -12.105 1.611 24.529 1.00 98.44 65 LEU A C 1
ATOM 514 O O . LEU A 1 65 ? -12.926 2.038 23.727 1.00 98.44 65 LEU A O 1
ATOM 518 N N . ILE A 1 66 ? -11.884 0.302 24.682 1.00 98.12 66 ILE A N 1
ATOM 519 C CA . ILE A 1 66 ? -12.635 -0.730 23.950 1.00 98.12 66 ILE A CA 1
ATOM 520 C C . ILE A 1 66 ? -14.126 -0.707 24.306 1.00 98.12 66 ILE A C 1
ATOM 522 O O . ILE A 1 66 ? -14.952 -0.873 23.411 1.00 98.12 66 ILE A O 1
ATOM 526 N N . GLU A 1 67 ? -14.492 -0.488 25.571 1.00 97.75 67 GLU A N 1
ATOM 527 C CA . GLU A 1 67 ? -15.902 -0.306 25.944 1.00 97.75 67 GLU A CA 1
ATOM 528 C C . GLU A 1 67 ? -16.494 0.960 25.308 1.00 97.75 67 GLU A C 1
ATOM 530 O O . GLU A 1 67 ? -17.597 0.911 24.763 1.00 97.75 67 GLU A O 1
ATOM 535 N N . ASP A 1 68 ? -15.734 2.057 25.256 1.00 97.62 68 ASP A N 1
ATOM 536 C CA . ASP A 1 68 ? -16.163 3.296 24.595 1.00 97.62 68 ASP A CA 1
ATOM 537 C C . ASP A 1 68 ? -16.362 3.104 23.069 1.00 97.62 68 ASP A C 1
ATOM 539 O O . ASP A 1 68 ? -17.277 3.697 22.488 1.00 97.62 68 ASP A O 1
ATOM 543 N N . LEU A 1 69 ? -15.583 2.224 22.413 1.00 95.62 69 LEU A N 1
ATOM 544 C CA . LEU A 1 69 ? -15.787 1.854 20.997 1.00 95.62 69 LEU A CA 1
ATOM 545 C C . LEU A 1 69 ? -17.112 1.119 20.746 1.00 95.62 69 LEU A C 1
ATOM 547 O O . LEU A 1 69 ? -17.610 1.140 19.621 1.00 95.62 69 LEU A O 1
ATOM 551 N N . LYS A 1 70 ? -17.667 0.440 21.757 1.00 93.69 70 LYS A N 1
ATOM 552 C CA . LYS A 1 70 ? -18.931 -0.306 21.639 1.00 93.69 70 LYS A CA 1
ATOM 553 C C . LYS A 1 70 ? -20.162 0.577 21.828 1.00 93.69 70 LYS A C 1
ATOM 555 O O . LYS A 1 70 ? -21.271 0.102 21.611 1.00 93.69 70 LYS A O 1
ATOM 560 N N . SER A 1 71 ? -19.989 1.827 22.254 1.00 93.12 71 SER A N 1
ATOM 561 C CA . SER A 1 71 ? -21.111 2.744 22.446 1.00 93.12 71 SER A CA 1
ATOM 562 C C . SER A 1 71 ? -21.711 3.177 21.101 1.00 93.12 71 SER A C 1
ATOM 564 O O . SER A 1 71 ? -20.990 3.295 20.111 1.00 93.12 71 SER A O 1
ATOM 566 N N . ASP A 1 72 ? -22.999 3.524 21.087 1.00 91.75 72 ASP A N 1
ATOM 567 C CA . ASP A 1 72 ? -23.694 4.051 19.900 1.00 91.75 72 ASP A CA 1
ATOM 568 C C . ASP A 1 72 ? -23.328 5.513 19.568 1.00 91.75 72 ASP A C 1
ATOM 570 O O . ASP A 1 72 ? -23.713 6.048 18.528 1.00 91.75 72 ASP A O 1
ATOM 574 N N . SER A 1 73 ? -22.589 6.196 20.449 1.00 96.50 73 SER A N 1
ATOM 575 C CA . SER A 1 73 ? -22.175 7.582 20.231 1.00 96.50 73 SER A CA 1
ATOM 576 C C . SER A 1 73 ? -20.962 7.664 19.312 1.00 96.50 73 SER A C 1
ATOM 578 O O . SER A 1 73 ? -19.852 7.278 19.690 1.00 96.50 73 SER A O 1
ATOM 580 N N . THR A 1 74 ? -21.147 8.282 18.144 1.00 95.81 74 THR A N 1
ATOM 581 C CA . THR A 1 74 ? -20.059 8.588 17.202 1.00 95.81 74 THR A CA 1
ATOM 582 C C . THR A 1 74 ? -18.950 9.427 17.845 1.00 95.81 74 THR A C 1
ATOM 584 O O . THR A 1 74 ? -17.782 9.227 17.535 1.00 95.81 74 THR A O 1
ATOM 587 N N . GLU A 1 75 ? -19.274 10.337 18.772 1.00 96.88 75 GLU A N 1
ATOM 588 C CA . GLU A 1 75 ? -18.266 11.119 19.507 1.00 96.88 75 GLU A CA 1
ATOM 589 C C . GLU A 1 75 ? -17.390 10.216 20.382 1.00 96.88 75 GLU A C 1
ATOM 591 O O . GLU A 1 75 ? -16.163 10.322 20.341 1.00 96.88 75 GLU A O 1
ATOM 596 N N . MET A 1 76 ? -18.011 9.307 21.145 1.00 97.00 76 MET A N 1
ATOM 597 C CA . MET A 1 76 ? -17.275 8.385 22.017 1.00 97.00 76 MET A CA 1
ATOM 598 C C . MET A 1 76 ? -16.408 7.431 21.199 1.00 97.00 76 MET A C 1
ATOM 600 O O . MET A 1 76 ? -15.217 7.302 21.481 1.00 97.00 76 MET A O 1
ATOM 604 N N . GLN A 1 77 ? -16.957 6.857 20.125 1.00 97.56 77 GLN A N 1
ATOM 605 C CA . GLN A 1 77 ? -16.198 6.020 19.194 1.00 97.56 77 GLN A CA 1
ATOM 606 C C . GLN A 1 77 ? -15.020 6.787 18.589 1.00 97.56 77 GLN A C 1
ATOM 608 O O . GLN A 1 77 ? -13.894 6.283 18.577 1.00 97.56 77 GLN A O 1
ATOM 613 N N . ARG A 1 78 ? -15.240 8.026 18.128 1.00 98.19 78 ARG A N 1
ATOM 614 C CA . ARG A 1 78 ? -14.188 8.859 17.535 1.00 98.19 78 ARG A CA 1
ATOM 615 C C . ARG A 1 78 ? -13.078 9.165 18.529 1.00 98.19 78 ARG A C 1
ATOM 617 O O . ARG A 1 78 ? -11.907 9.017 18.176 1.00 98.19 78 ARG A O 1
ATOM 624 N N . SER A 1 79 ? -13.433 9.586 19.743 1.00 98.31 79 SER A N 1
ATOM 625 C CA . SER A 1 79 ? -12.471 9.893 20.803 1.00 98.31 79 SER A CA 1
ATOM 626 C C . SER A 1 79 ? -11.685 8.646 21.203 1.00 98.31 79 SER A C 1
ATOM 628 O O . SER A 1 79 ? -10.458 8.678 21.234 1.00 98.31 79 SER A O 1
ATOM 630 N N . ALA A 1 80 ? -12.359 7.519 21.428 1.00 98.50 80 ALA A N 1
ATOM 631 C CA . ALA A 1 80 ? -11.699 6.285 21.831 1.00 98.50 80 ALA A CA 1
ATOM 632 C C . ALA A 1 80 ? -10.759 5.739 20.742 1.00 98.50 80 ALA A C 1
ATOM 634 O O . ALA A 1 80 ? -9.623 5.353 21.023 1.00 98.50 80 ALA A O 1
ATOM 635 N N . THR A 1 81 ? -11.186 5.786 19.477 1.00 98.44 81 THR A N 1
ATOM 636 C CA . THR A 1 81 ? -10.352 5.380 18.332 1.00 98.44 81 THR A CA 1
ATOM 637 C C . THR A 1 81 ? -9.137 6.294 18.183 1.00 98.44 81 THR A C 1
ATOM 639 O O . THR A 1 81 ? -8.032 5.828 17.895 1.00 98.44 81 THR A O 1
ATOM 642 N N . HIS A 1 82 ? -9.319 7.599 18.401 1.00 98.69 82 HIS A N 1
ATOM 643 C CA . HIS A 1 82 ? -8.231 8.570 18.390 1.00 98.69 82 HIS A CA 1
ATOM 644 C C . HIS A 1 82 ? -7.183 8.270 19.470 1.00 98.69 82 HIS A C 1
ATOM 646 O O . HIS A 1 82 ? -5.988 8.253 19.169 1.00 98.69 82 HIS A O 1
ATOM 652 N N . GLU A 1 83 ? -7.609 7.971 20.696 1.00 98.50 83 GLU A N 1
ATOM 653 C CA . GLU A 1 83 ? -6.689 7.641 21.788 1.00 98.50 83 GLU A CA 1
ATOM 654 C C . GLU A 1 83 ? -5.952 6.317 21.549 1.00 98.50 83 GLU A C 1
ATOM 656 O O . GLU A 1 83 ? -4.732 6.254 21.712 1.00 98.50 83 GLU A O 1
ATOM 661 N N . LEU A 1 84 ? -6.633 5.280 21.045 1.00 98.56 84 LEU A N 1
ATOM 662 C CA . LEU A 1 84 ? -5.973 4.028 20.646 1.00 98.56 84 LEU A CA 1
ATOM 663 C C . LEU A 1 84 ? -4.918 4.260 19.555 1.00 98.56 84 LEU A C 1
ATOM 665 O O . LEU A 1 84 ? -3.816 3.708 19.622 1.00 98.56 84 LEU A O 1
ATOM 669 N N . ARG A 1 85 ? -5.219 5.121 18.573 1.00 98.50 85 ARG A N 1
ATOM 670 C CA . ARG A 1 85 ? -4.261 5.532 17.538 1.00 98.50 85 ARG A CA 1
ATOM 671 C C . ARG A 1 85 ? -3.017 6.180 18.148 1.00 98.50 85 ARG A C 1
ATOM 673 O O . ARG A 1 85 ? -1.909 5.860 17.710 1.00 98.50 85 ARG A O 1
ATOM 680 N N . LEU A 1 86 ? -3.184 7.079 19.123 1.00 98.38 86 LEU A N 1
ATOM 681 C CA . LEU A 1 86 ? -2.075 7.761 19.800 1.00 98.38 86 LEU A CA 1
ATOM 682 C C . LEU A 1 86 ? -1.232 6.792 20.634 1.00 98.38 86 LEU A C 1
ATOM 684 O O . LEU A 1 86 ? -0.007 6.783 20.491 1.00 98.38 86 LEU A O 1
ATOM 688 N N . LEU A 1 87 ? -1.874 5.932 21.431 1.00 97.44 87 LEU A N 1
ATOM 689 C CA . LEU A 1 87 ? -1.195 4.921 22.247 1.00 97.44 87 LEU A CA 1
ATOM 690 C C . LEU A 1 87 ? -0.348 3.972 21.392 1.00 97.44 87 LEU A C 1
ATOM 692 O O . LEU A 1 87 ? 0.775 3.637 21.776 1.00 97.44 87 LEU A O 1
ATOM 696 N N . ALA A 1 88 ? -0.849 3.589 20.215 1.00 98.06 88 ALA A N 1
ATOM 697 C CA . ALA A 1 88 ? -0.140 2.720 19.284 1.00 98.06 88 ALA A CA 1
ATOM 698 C C . ALA A 1 88 ? 1.011 3.419 18.537 1.00 98.06 88 ALA A C 1
ATOM 700 O O . ALA A 1 88 ? 1.841 2.735 17.950 1.00 98.06 88 ALA A O 1
ATOM 701 N N . LYS A 1 89 ? 1.090 4.757 18.507 1.00 97.00 89 LYS A N 1
ATOM 702 C CA . LYS A 1 89 ? 1.944 5.493 17.555 1.00 97.00 89 LYS A CA 1
ATOM 703 C C . LYS A 1 89 ? 3.445 5.258 17.747 1.00 97.00 89 LYS A C 1
ATOM 705 O O . LYS A 1 89 ? 4.169 5.107 16.761 1.00 97.00 89 LYS A O 1
ATOM 710 N N . HIS A 1 90 ? 3.921 5.208 18.991 1.00 90.25 90 HIS A N 1
ATOM 711 C CA . HIS A 1 90 ? 5.361 5.256 19.294 1.00 90.25 90 HIS A CA 1
ATOM 712 C C . HIS A 1 90 ? 5.861 4.205 20.290 1.00 90.25 90 HIS A C 1
ATOM 714 O O . HIS A 1 90 ? 7.063 4.129 20.512 1.00 90.25 90 HIS A O 1
ATOM 720 N N . ASN A 1 91 ? 4.987 3.373 20.855 1.00 94.50 91 ASN A N 1
ATOM 721 C CA . ASN A 1 91 ? 5.360 2.422 21.902 1.00 94.50 91 ASN A CA 1
ATOM 722 C C . ASN A 1 91 ? 5.023 0.986 21.468 1.00 94.50 91 ASN A C 1
ATOM 724 O O . ASN A 1 91 ? 3.903 0.716 21.039 1.00 94.50 91 ASN A O 1
ATOM 728 N N . MET A 1 92 ? 6.009 0.086 21.506 1.00 96.56 92 MET A N 1
ATOM 729 C CA . MET A 1 92 ? 5.855 -1.289 21.024 1.00 96.56 92 MET A CA 1
ATOM 730 C C . MET A 1 92 ? 5.021 -2.139 21.988 1.00 96.56 92 MET A C 1
ATOM 732 O O . MET A 1 92 ? 4.139 -2.875 21.547 1.00 96.56 92 MET A O 1
ATOM 736 N N . GLU A 1 93 ? 5.239 -1.985 23.290 1.00 96.25 93 GLU A N 1
ATOM 737 C CA . GLU A 1 93 ? 4.469 -2.633 24.350 1.00 96.25 93 GLU A CA 1
ATOM 738 C C . GLU A 1 93 ? 2.990 -2.236 24.275 1.00 96.25 93 GLU A C 1
ATOM 740 O O . GLU A 1 93 ? 2.123 -3.106 24.313 1.00 96.25 93 GLU A O 1
ATOM 745 N N . ASN A 1 94 ? 2.682 -0.958 24.035 1.00 97.50 94 ASN A N 1
ATOM 746 C CA . ASN A 1 94 ? 1.305 -0.498 23.835 1.00 97.50 94 ASN A CA 1
ATOM 747 C C . ASN A 1 94 ? 0.645 -1.183 22.634 1.00 97.50 94 ASN A C 1
ATOM 749 O O . ASN A 1 94 ? -0.514 -1.577 22.722 1.00 97.50 94 ASN A O 1
ATOM 753 N N . ARG A 1 95 ? 1.360 -1.364 21.511 1.00 98.25 95 ARG A N 1
ATOM 754 C CA . ARG A 1 95 ? 0.811 -2.083 20.343 1.00 98.25 95 ARG A CA 1
ATOM 755 C C . ARG A 1 95 ? 0.452 -3.526 20.699 1.00 98.25 95 ARG A C 1
ATOM 757 O O . ARG A 1 95 ? -0.554 -4.031 20.206 1.00 98.25 95 ARG A O 1
ATOM 764 N N . ILE A 1 96 ? 1.265 -4.178 21.531 1.00 97.81 96 ILE A N 1
ATOM 765 C CA . ILE A 1 96 ? 1.013 -5.544 22.007 1.00 97.81 96 ILE A CA 1
ATOM 766 C C . ILE A 1 96 ? -0.203 -5.561 22.941 1.00 97.81 96 ILE A C 1
ATOM 768 O O . ILE A 1 96 ? -1.100 -6.371 22.730 1.00 97.81 96 ILE A O 1
ATOM 772 N N . ILE A 1 97 ? -0.276 -4.643 23.911 1.00 97.94 97 ILE A N 1
ATOM 773 C CA . ILE A 1 97 ? -1.389 -4.540 24.873 1.00 97.94 97 ILE A CA 1
ATOM 774 C C . ILE A 1 97 ? -2.718 -4.251 24.163 1.00 97.94 97 ILE A C 1
ATOM 776 O O . ILE A 1 97 ? -3.730 -4.889 24.445 1.00 97.94 97 ILE A O 1
ATOM 780 N N . ILE A 1 98 ? -2.731 -3.318 23.208 1.00 98.38 98 ILE A N 1
ATOM 781 C CA . ILE A 1 98 ? -3.931 -2.980 22.428 1.00 98.38 98 ILE A CA 1
ATOM 782 C C . ILE A 1 98 ? -4.460 -4.213 21.687 1.00 98.38 98 ILE A C 1
ATOM 784 O O . ILE A 1 98 ? -5.663 -4.487 21.706 1.00 98.38 98 ILE A O 1
ATOM 788 N N . ALA A 1 99 ? -3.565 -4.980 21.060 1.00 98.12 99 ALA A N 1
ATOM 789 C CA . ALA A 1 99 ? -3.934 -6.206 20.368 1.00 98.12 99 ALA A CA 1
ATOM 790 C C . ALA A 1 99 ? -4.401 -7.304 21.337 1.00 98.12 99 ALA A C 1
ATOM 792 O O . ALA A 1 99 ? -5.443 -7.912 21.094 1.00 98.12 99 ALA A O 1
ATOM 793 N N . SER A 1 100 ? -3.687 -7.530 22.447 1.00 97.50 100 SER A N 1
ATOM 794 C CA . SER A 1 100 ? -4.021 -8.571 23.431 1.00 97.50 100 SER A CA 1
ATOM 795 C C . SER A 1 100 ? -5.336 -8.303 24.165 1.00 97.50 100 SER A C 1
ATOM 797 O O . SER A 1 100 ? -6.038 -9.245 24.529 1.00 97.50 100 SER A O 1
ATOM 799 N N . CYS A 1 101 ? -5.717 -7.033 24.322 1.00 97.69 101 CYS A N 1
ATOM 800 C CA . CYS A 1 101 ? -7.021 -6.641 24.857 1.00 97.69 101 CYS A CA 1
ATOM 801 C C . CYS A 1 101 ? -8.176 -6.838 23.863 1.00 97.69 101 CYS A C 1
ATOM 803 O O . CYS A 1 101 ? -9.331 -6.667 24.246 1.00 97.69 101 CYS A O 1
ATOM 805 N N . GLY A 1 102 ? -7.894 -7.189 22.604 1.00 97.81 102 GLY A N 1
ATOM 806 C CA . GLY A 1 102 ? -8.912 -7.455 21.587 1.00 97.81 102 GLY A CA 1
ATOM 807 C C . GLY A 1 102 ? -9.384 -6.223 20.813 1.00 97.81 102 GLY A C 1
ATOM 808 O O . GLY A 1 102 ? -10.409 -6.292 20.144 1.00 97.81 102 GLY A O 1
ATOM 809 N N . ALA A 1 103 ? -8.657 -5.099 20.837 1.00 98.50 103 ALA A N 1
ATOM 810 C CA . ALA A 1 103 ? -9.093 -3.884 20.139 1.00 98.50 103 ALA A CA 1
ATOM 811 C C . ALA A 1 103 ? -9.175 -4.044 18.607 1.00 98.50 103 ALA A C 1
ATOM 813 O O . ALA A 1 103 ? -9.942 -3.337 17.958 1.00 98.50 103 ALA A O 1
ATOM 814 N N . ILE A 1 104 ? -8.400 -4.966 18.019 1.00 98.75 104 ILE A N 1
ATOM 815 C CA . ILE A 1 104 ? -8.282 -5.129 16.559 1.00 98.75 104 ILE A CA 1
ATOM 816 C C . ILE A 1 104 ? -9.646 -5.364 15.897 1.00 98.75 104 ILE A C 1
ATOM 818 O O . ILE A 1 104 ? -9.956 -4.683 14.926 1.00 98.75 104 ILE A O 1
ATOM 822 N N . ILE A 1 105 ? -10.479 -6.270 16.424 1.00 98.31 105 ILE A N 1
ATOM 823 C CA . ILE A 1 105 ? -11.789 -6.584 15.821 1.00 98.31 105 ILE A CA 1
ATOM 824 C C . ILE A 1 105 ? -12.714 -5.356 15.805 1.00 98.31 105 ILE A C 1
ATOM 826 O O . ILE A 1 105 ? -13.422 -5.117 14.829 1.00 98.31 105 ILE A O 1
ATOM 830 N N . HIS A 1 106 ? -12.652 -4.527 16.852 1.00 98.38 106 HIS A N 1
ATOM 831 C CA . HIS A 1 106 ? -13.431 -3.294 16.952 1.00 98.38 106 HIS A CA 1
ATOM 832 C C . HIS A 1 106 ? -12.924 -2.230 15.973 1.00 98.38 106 HIS A C 1
ATOM 834 O O . HIS A 1 106 ? -13.720 -1.614 15.267 1.00 98.38 106 HIS A O 1
ATOM 840 N N . LEU A 1 107 ? -11.601 -2.064 15.863 1.00 98.69 107 LEU A N 1
ATOM 841 C CA . LEU A 1 107 ? -10.988 -1.157 14.889 1.00 98.69 107 LEU A CA 1
ATOM 842 C C . LEU A 1 107 ? -11.315 -1.564 13.445 1.00 98.69 107 LEU A C 1
ATOM 844 O O . LEU A 1 107 ? -11.596 -0.695 12.625 1.00 98.69 107 LEU A O 1
ATOM 848 N N . VAL A 1 108 ? -11.335 -2.866 13.138 1.00 98.75 108 VAL A N 1
ATOM 849 C CA . VAL A 1 108 ? -11.760 -3.374 11.822 1.00 98.75 108 VAL A CA 1
ATOM 850 C C . VAL A 1 108 ? -13.231 -3.055 11.556 1.00 98.75 108 VAL A C 1
ATOM 852 O O . VAL A 1 108 ? -13.562 -2.598 10.463 1.00 98.75 108 VAL A O 1
ATOM 855 N N . GLY A 1 109 ? -14.111 -3.222 12.548 1.00 98.12 109 GLY A N 1
ATOM 856 C CA . GLY A 1 109 ? -15.520 -2.834 12.429 1.00 98.12 109 GLY A CA 1
ATOM 857 C C . GLY A 1 109 ? -15.689 -1.356 12.060 1.00 98.12 109 GLY A C 1
ATOM 858 O O . GLY A 1 109 ? -16.442 -1.027 11.142 1.00 98.12 109 GLY A O 1
ATOM 859 N N . LEU A 1 110 ? -14.910 -0.479 12.700 1.00 98.19 110 LEU A N 1
ATOM 860 C CA . LEU A 1 110 ? -14.950 0.971 12.487 1.00 98.19 110 LEU A CA 1
ATOM 861 C C . LEU A 1 110 ? -14.398 1.439 11.133 1.00 98.19 110 LEU A C 1
ATOM 863 O O . LEU A 1 110 ? -14.615 2.595 10.766 1.00 98.19 110 LEU A O 1
ATOM 867 N N . LEU A 1 111 ? -13.774 0.562 10.340 1.00 98.56 111 LEU A N 1
ATOM 868 C CA . LEU A 1 111 ? -13.444 0.867 8.942 1.00 98.56 111 LEU A CA 1
ATOM 869 C C . LEU A 1 111 ? -14.697 1.103 8.081 1.00 98.56 111 LEU A C 1
ATOM 871 O O . LEU A 1 111 ? -14.619 1.806 7.076 1.00 98.56 111 LEU A O 1
ATOM 875 N N . HIS A 1 112 ? -15.858 0.588 8.494 1.00 97.31 112 HIS A N 1
ATOM 876 C CA . HIS A 1 112 ? -17.145 0.830 7.831 1.00 97.31 112 HIS A CA 1
ATOM 877 C C . HIS A 1 112 ? -17.890 2.057 8.377 1.00 97.31 112 HIS A C 1
ATOM 879 O O . HIS A 1 112 ? -19.029 2.302 7.979 1.00 97.31 112 HIS A O 1
ATOM 885 N N . SER A 1 113 ? -17.294 2.810 9.308 1.00 96.69 113 SER A N 1
ATOM 886 C CA . SER A 1 113 ? -17.945 3.986 9.885 1.00 96.69 113 SER A CA 1
ATOM 887 C C . SER A 1 113 ? -18.239 5.033 8.811 1.00 96.69 113 SER A C 1
ATOM 889 O O . SER A 1 113 ? -17.388 5.353 7.982 1.00 96.69 113 SER A O 1
ATOM 891 N N . THR A 1 114 ? -19.443 5.604 8.855 1.00 95.69 114 THR A N 1
ATOM 892 C CA . THR A 1 114 ? -19.823 6.745 8.011 1.00 95.69 114 THR A CA 1
ATOM 893 C C . THR A 1 114 ? -19.189 8.052 8.490 1.00 95.69 114 THR A C 1
ATOM 895 O O . THR A 1 114 ? -19.162 9.030 7.745 1.00 95.69 114 THR A O 1
ATOM 898 N N . ASP A 1 115 ? -18.671 8.088 9.724 1.00 97.06 115 ASP A N 1
ATOM 899 C CA . ASP A 1 115 ? -17.875 9.208 10.217 1.00 97.06 115 ASP A CA 1
ATOM 900 C C . ASP A 1 115 ? -16.437 9.098 9.700 1.00 97.06 115 ASP A C 1
ATOM 902 O O . ASP A 1 115 ? -15.636 8.283 10.165 1.00 97.06 115 ASP A O 1
ATOM 906 N N . SER A 1 116 ? -16.108 9.965 8.742 1.00 97.44 116 SER A N 1
ATOM 907 C CA . SER A 1 116 ? -14.810 9.991 8.057 1.00 97.44 116 SER A CA 1
ATOM 908 C C . SER A 1 116 ? -13.629 10.057 9.030 1.00 97.44 116 SER A C 1
ATOM 910 O O . SER A 1 116 ? -12.614 9.394 8.818 1.00 97.44 116 SER A O 1
ATOM 912 N N . LYS A 1 117 ? -13.760 10.799 10.140 1.00 97.94 117 LYS A N 1
ATOM 913 C CA . LYS A 1 117 ? -12.663 10.937 11.103 1.00 97.94 117 LYS A CA 1
ATOM 914 C C . LYS A 1 117 ? -12.465 9.677 11.945 1.00 97.94 117 LYS A C 1
ATOM 916 O O . LYS A 1 117 ? -11.326 9.317 12.234 1.00 97.94 117 LYS A O 1
ATOM 921 N N . THR A 1 118 ? -13.543 8.987 12.307 1.00 98.25 118 THR A N 1
ATOM 922 C CA . THR A 1 118 ? -13.483 7.678 12.968 1.00 98.25 118 THR A CA 1
ATOM 923 C C . THR A 1 118 ? -12.860 6.629 12.052 1.00 98.25 118 THR A C 1
ATOM 925 O O . THR A 1 118 ? -11.925 5.955 12.481 1.00 98.25 118 THR A O 1
ATOM 928 N N . GLN A 1 119 ? -13.289 6.542 10.786 1.00 98.62 119 GLN A N 1
ATOM 929 C CA . GLN A 1 119 ? -12.699 5.626 9.798 1.00 98.62 119 GLN A CA 1
ATOM 930 C C . GLN A 1 119 ? -11.195 5.889 9.612 1.00 98.62 119 GLN A C 1
ATOM 932 O O . GLN A 1 119 ? -10.389 4.958 9.662 1.00 98.62 119 GLN A O 1
ATOM 937 N N . GLU A 1 120 ? -10.801 7.155 9.448 1.00 98.75 120 GLU A N 1
ATOM 938 C CA . GLU A 1 120 ? -9.398 7.560 9.322 1.00 98.75 120 GLU A CA 1
ATOM 939 C C . GLU A 1 120 ? -8.582 7.201 10.573 1.00 98.75 120 GLU A C 1
ATOM 941 O O . GLU A 1 120 ? -7.492 6.631 10.471 1.00 98.75 120 GLU A O 1
ATOM 946 N N . ASN A 1 121 ? -9.108 7.481 11.770 1.00 98.75 121 ASN A N 1
ATOM 947 C CA . ASN A 1 121 ? -8.445 7.107 13.016 1.00 98.75 121 ASN A CA 1
ATOM 948 C C . ASN A 1 121 ? -8.288 5.585 13.129 1.00 98.75 121 ASN A C 1
ATOM 950 O O . ASN A 1 121 ? -7.222 5.126 13.539 1.00 98.75 121 ASN A O 1
ATOM 954 N N . ALA A 1 122 ? -9.303 4.814 12.730 1.00 98.81 122 ALA A N 1
ATOM 955 C CA . ALA A 1 122 ? -9.298 3.357 12.800 1.00 98.81 122 ALA A CA 1
ATOM 956 C C . ALA A 1 122 ? -8.238 2.748 11.874 1.00 98.81 122 ALA A C 1
ATOM 958 O O . ALA A 1 122 ? -7.401 1.966 12.331 1.00 98.81 122 ALA A O 1
ATOM 959 N N . VAL A 1 123 ? -8.196 3.160 10.601 1.00 98.88 123 VAL A N 1
ATOM 960 C CA . VAL A 1 123 ? -7.172 2.672 9.662 1.00 98.88 123 VAL A CA 1
ATOM 961 C C . VAL A 1 123 ? -5.766 3.092 10.093 1.00 98.88 123 VAL A C 1
ATOM 963 O O . VAL A 1 123 ? -4.829 2.302 10.003 1.00 98.88 123 VAL A O 1
ATOM 966 N N . THR A 1 124 ? -5.608 4.294 10.654 1.00 98.88 124 THR A N 1
ATOM 967 C CA . THR A 1 124 ? -4.308 4.752 11.169 1.00 98.88 124 THR A CA 1
ATOM 968 C C . THR A 1 124 ? -3.881 3.973 12.416 1.00 98.88 124 THR A C 1
ATOM 970 O O . THR A 1 124 ? -2.701 3.668 12.585 1.00 98.88 124 THR A O 1
ATOM 973 N N . ALA A 1 125 ? -4.820 3.622 13.299 1.00 98.88 125 ALA A N 1
ATOM 974 C CA . ALA A 1 125 ? -4.538 2.764 14.444 1.00 98.88 125 ALA A CA 1
ATOM 975 C C . ALA A 1 125 ? -4.088 1.372 13.978 1.00 98.88 125 ALA A C 1
ATOM 977 O O . ALA A 1 125 ? -3.072 0.881 14.463 1.00 98.88 125 ALA A O 1
ATOM 978 N N . LEU A 1 126 ? -4.768 0.773 12.993 1.00 98.94 126 LEU A N 1
ATOM 979 C CA . LEU A 1 126 ? -4.373 -0.516 12.412 1.00 98.94 126 LEU A CA 1
ATOM 980 C C . LEU A 1 126 ? -2.985 -0.461 11.757 1.00 98.94 126 LEU A C 1
ATOM 982 O O . LEU A 1 126 ? -2.181 -1.360 11.998 1.00 98.94 126 LEU A O 1
ATOM 986 N N . LEU A 1 127 ? -2.667 0.609 11.020 1.00 98.88 127 LEU A N 1
ATOM 987 C CA . LEU A 1 127 ? -1.326 0.846 10.471 1.00 98.88 127 LEU A CA 1
ATOM 988 C C . LEU A 1 127 ? -0.260 0.892 11.572 1.00 98.88 127 LEU A C 1
ATOM 990 O O . LEU A 1 127 ? 0.808 0.292 11.457 1.00 98.88 127 LEU A O 1
ATOM 994 N N . ASN A 1 128 ? -0.542 1.598 12.667 1.00 98.81 128 ASN A N 1
ATOM 995 C CA . ASN A 1 128 ? 0.370 1.632 13.801 1.00 98.81 128 ASN A CA 1
ATOM 996 C C . ASN A 1 128 ? 0.509 0.227 14.409 1.00 98.81 128 ASN A C 1
ATOM 998 O O . ASN A 1 128 ? 1.620 -0.243 14.647 1.00 98.81 128 ASN A O 1
ATOM 1002 N N . LEU A 1 129 ? -0.584 -0.495 14.633 1.00 98.81 129 LEU A N 1
ATOM 1003 C CA . LEU A 1 129 ? -0.520 -1.841 15.201 1.00 98.81 129 LEU A CA 1
ATOM 1004 C C . LEU A 1 129 ? 0.262 -2.816 14.311 1.00 98.81 129 LEU A C 1
ATOM 1006 O O . LEU A 1 129 ? 1.010 -3.631 14.852 1.00 98.81 129 LEU A O 1
ATOM 1010 N N . SER A 1 130 ? 0.169 -2.693 12.983 1.00 98.62 130 SER A N 1
ATOM 1011 C CA . SER A 1 130 ? 0.831 -3.583 12.021 1.00 98.62 130 SER A CA 1
ATOM 1012 C C . SER A 1 130 ? 2.359 -3.448 11.984 1.00 98.62 130 SER A C 1
ATOM 1014 O O . SER A 1 130 ? 3.034 -4.276 11.370 1.00 98.62 130 SER A O 1
ATOM 1016 N N . ILE A 1 131 ? 2.950 -2.463 12.672 1.00 97.56 131 ILE A N 1
ATOM 1017 C CA . ILE A 1 131 ? 4.411 -2.396 12.852 1.00 97.56 131 ILE A CA 1
ATOM 1018 C C . ILE A 1 131 ? 4.932 -3.653 13.576 1.00 97.56 131 ILE A C 1
ATOM 1020 O O . ILE A 1 131 ? 6.016 -4.132 13.254 1.00 97.56 131 ILE A O 1
ATOM 1024 N N . ASN A 1 132 ? 4.141 -4.247 14.474 1.00 97.38 132 ASN A N 1
ATOM 1025 C CA . ASN A 1 132 ? 4.453 -5.520 15.127 1.00 97.38 132 ASN A CA 1
ATOM 1026 C C . ASN A 1 132 ? 4.022 -6.722 14.261 1.00 97.38 132 ASN A C 1
ATOM 1028 O O . ASN A 1 132 ? 2.887 -6.764 13.794 1.00 97.38 132 ASN A O 1
ATOM 1032 N N . ASP A 1 133 ? 4.899 -7.712 14.063 1.00 94.62 133 ASP A N 1
ATOM 1033 C CA . ASP A 1 133 ? 4.626 -8.878 13.201 1.00 94.62 133 ASP A CA 1
ATOM 1034 C C . ASP A 1 133 ? 3.471 -9.761 13.695 1.00 94.62 133 ASP A C 1
ATOM 1036 O O . ASP A 1 133 ? 2.610 -10.137 12.899 1.00 94.62 133 ASP A O 1
ATOM 1040 N N . ASN A 1 134 ? 3.378 -10.026 15.003 1.00 96.19 134 ASN A N 1
ATOM 1041 C CA . ASN A 1 134 ? 2.259 -10.789 15.570 1.00 96.19 134 ASN A CA 1
ATOM 1042 C C . ASN A 1 134 ? 0.929 -10.058 15.343 1.00 96.19 134 ASN A C 1
ATOM 1044 O O . ASN A 1 134 ? -0.087 -10.676 15.021 1.00 96.19 134 ASN A O 1
ATOM 1048 N N . ASN A 1 135 ? 0.945 -8.727 15.430 1.00 98.31 135 ASN A N 1
ATOM 1049 C CA . ASN A 1 135 ? -0.232 -7.918 15.144 1.00 98.31 135 ASN A CA 1
ATOM 1050 C C . ASN A 1 135 ? -0.605 -7.936 13.657 1.00 98.31 135 ASN A C 1
ATOM 1052 O O . ASN A 1 135 ? -1.794 -7.908 13.359 1.00 98.31 135 ASN A O 1
ATOM 1056 N N . LYS A 1 136 ? 0.348 -8.034 12.714 1.00 98.12 136 LYS A N 1
ATOM 1057 C CA . LYS A 1 136 ? 0.017 -8.207 11.282 1.00 98.12 136 LYS A CA 1
ATOM 1058 C C . LYS A 1 136 ? -0.842 -9.453 11.068 1.00 98.12 136 LYS A C 1
ATOM 1060 O O . LYS A 1 136 ? -1.847 -9.398 10.359 1.00 98.12 136 LYS A O 1
ATOM 1065 N N . ILE A 1 137 ? -0.459 -10.561 11.703 1.00 96.19 137 ILE A N 1
ATOM 1066 C CA . ILE A 1 137 ? -1.207 -11.822 11.647 1.00 96.19 137 ILE A CA 1
ATOM 1067 C C . ILE A 1 137 ? -2.585 -11.633 12.288 1.00 96.19 137 ILE A C 1
ATOM 1069 O O . ILE A 1 137 ? -3.592 -11.965 11.671 1.00 96.19 137 ILE A O 1
ATOM 1073 N N . ALA A 1 138 ? -2.653 -11.033 13.480 1.00 98.19 138 ALA A N 1
ATOM 1074 C CA . ALA A 1 138 ? -3.920 -10.789 14.171 1.00 98.19 138 ALA A CA 1
ATOM 1075 C C . ALA A 1 138 ? -4.887 -9.899 13.365 1.00 98.19 138 ALA A C 1
ATOM 1077 O O . ALA A 1 138 ? -6.075 -10.200 13.288 1.00 98.19 138 ALA A O 1
ATOM 1078 N N . ILE A 1 139 ? -4.387 -8.844 12.713 1.00 98.75 139 ILE A N 1
ATOM 1079 C CA . ILE A 1 139 ? -5.179 -7.955 11.846 1.00 98.75 139 ILE A CA 1
ATOM 1080 C C . ILE A 1 139 ? -5.738 -8.724 10.643 1.00 98.75 139 ILE A C 1
ATOM 1082 O O . ILE A 1 139 ? -6.919 -8.599 10.323 1.00 98.75 139 ILE A O 1
ATOM 1086 N N . ALA A 1 140 ? -4.920 -9.544 9.981 1.00 97.50 140 ALA A N 1
ATOM 1087 C CA . ALA A 1 140 ? -5.370 -10.332 8.834 1.00 97.50 140 ALA A CA 1
ATOM 1088 C C . ALA A 1 140 ? -6.373 -11.436 9.220 1.00 97.50 140 ALA A C 1
ATOM 1090 O O . ALA A 1 140 ? -7.307 -11.702 8.457 1.00 97.50 140 ALA A O 1
ATOM 1091 N N . SER A 1 141 ? -6.195 -12.044 10.398 1.00 97.31 141 SER A N 1
ATOM 1092 C CA . SER A 1 141 ? -7.112 -13.032 10.986 1.00 97.31 141 SER A CA 1
ATOM 1093 C C . SER A 1 141 ? -8.433 -12.423 11.456 1.00 97.31 141 SER A C 1
ATOM 1095 O O . SER A 1 141 ? -9.428 -13.130 11.529 1.00 97.31 141 SER A O 1
ATOM 1097 N N . ALA A 1 142 ? -8.465 -11.116 11.728 1.00 98.25 142 ALA A N 1
ATOM 1098 C CA . ALA A 1 142 ? -9.688 -10.357 11.990 1.00 98.25 142 ALA A CA 1
ATOM 1099 C C . ALA A 1 142 ? -10.400 -9.899 10.696 1.00 98.25 142 ALA A C 1
ATOM 1101 O O . ALA A 1 142 ? -11.203 -8.972 10.730 1.00 98.25 142 ALA A O 1
ATOM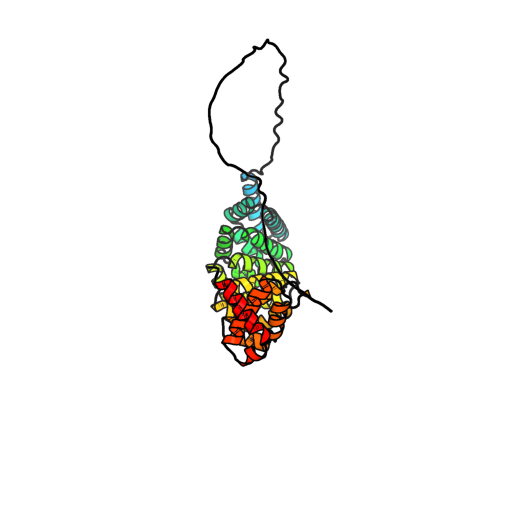 1102 N N . ASP A 1 143 ? -10.065 -10.504 9.550 1.00 98.12 143 ASP A N 1
ATOM 1103 C CA . ASP A 1 143 ? -10.633 -10.227 8.225 1.00 98.12 143 ASP A CA 1
ATOM 1104 C C . ASP A 1 143 ? -10.573 -8.758 7.774 1.00 98.12 143 ASP A C 1
ATOM 1106 O O . ASP A 1 143 ? -11.385 -8.293 6.976 1.00 98.12 143 ASP A O 1
ATOM 1110 N N . ALA A 1 144 ? -9.527 -8.037 8.189 1.00 98.75 144 ALA A N 1
ATOM 1111 C CA . ALA A 1 144 ? -9.343 -6.624 7.857 1.00 98.75 144 ALA A CA 1
ATOM 1112 C C . ALA A 1 144 ? -9.113 -6.330 6.360 1.00 98.75 144 ALA A C 1
ATOM 1114 O O . ALA A 1 144 ? -9.294 -5.194 5.937 1.00 98.75 144 ALA A O 1
ATOM 1115 N N . ILE A 1 145 ? -8.704 -7.309 5.541 1.00 98.69 145 ILE A N 1
ATOM 1116 C CA . ILE A 1 145 ? -8.284 -7.063 4.144 1.00 98.69 145 ILE A CA 1
ATOM 1117 C C . ILE A 1 145 ? -9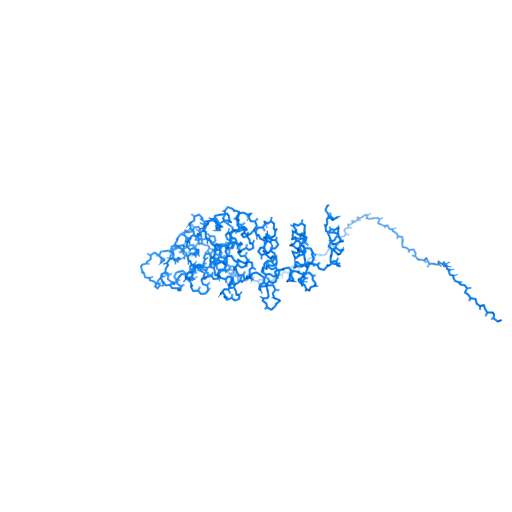.416 -6.470 3.296 1.00 98.69 145 ILE A C 1
ATOM 1119 O O . ILE A 1 145 ? -9.185 -5.487 2.601 1.00 98.69 145 ILE A O 1
ATOM 1123 N N . GLY A 1 146 ? -10.626 -7.034 3.354 1.00 98.62 146 GLY A N 1
ATOM 1124 C CA . GLY A 1 146 ? -11.781 -6.504 2.615 1.00 98.62 146 GLY A CA 1
ATOM 1125 C C . GLY A 1 146 ? -12.141 -5.072 3.038 1.00 98.62 146 GLY A C 1
ATOM 1126 O O . GLY A 1 146 ? -12.149 -4.181 2.189 1.00 98.62 146 GLY A O 1
ATOM 1127 N N . PRO A 1 147 ? -12.345 -4.815 4.342 1.00 98.81 147 PRO A N 1
ATOM 1128 C CA . PRO A 1 147 ? -12.587 -3.471 4.866 1.00 98.81 147 PRO A CA 1
ATOM 1129 C C . PRO A 1 147 ? -11.488 -2.456 4.515 1.00 98.81 147 PRO A C 1
ATOM 1131 O O . PRO A 1 147 ? -11.789 -1.323 4.155 1.00 98.81 147 PRO A O 1
ATOM 1134 N N . LEU A 1 148 ? -10.209 -2.849 4.550 1.00 98.94 148 LEU A N 1
ATOM 1135 C CA . LEU A 1 148 ? -9.102 -1.984 4.123 1.00 98.94 148 LEU A CA 1
ATOM 1136 C C . LEU A 1 148 ? -9.216 -1.612 2.637 1.00 98.94 148 LEU A C 1
ATOM 1138 O O . LEU A 1 148 ? -9.031 -0.446 2.285 1.00 98.94 148 LEU A O 1
ATOM 1142 N N . ILE A 1 149 ? -9.563 -2.565 1.768 1.00 98.81 149 ILE A N 1
ATOM 1143 C CA . ILE A 1 149 ? -9.792 -2.292 0.340 1.00 98.81 149 ILE A CA 1
ATOM 1144 C C . ILE A 1 149 ? -10.941 -1.294 0.163 1.00 98.81 149 ILE A C 1
ATOM 1146 O O . ILE A 1 149 ? -10.787 -0.329 -0.579 1.00 98.81 149 ILE A O 1
ATOM 1150 N N . GLN A 1 150 ? -12.037 -1.444 0.909 1.00 98.62 150 GLN A N 1
ATOM 1151 C CA . GLN A 1 150 ? -13.136 -0.479 0.869 1.00 98.62 150 GLN A CA 1
ATOM 1152 C C . GLN A 1 150 ? -12.679 0.929 1.291 1.00 98.62 150 GLN A C 1
ATOM 1154 O O . GLN A 1 150 ? -12.985 1.906 0.609 1.00 98.62 150 GLN A O 1
ATOM 1159 N N . VAL A 1 151 ? -11.886 1.060 2.365 1.00 98.81 151 VAL A N 1
ATOM 1160 C CA . VAL A 1 151 ? -11.312 2.364 2.761 1.00 98.81 151 VAL A CA 1
ATOM 1161 C C . VAL A 1 151 ? -10.403 2.932 1.670 1.00 98.81 151 VAL A C 1
ATOM 1163 O O . VAL A 1 151 ? -10.424 4.135 1.419 1.00 98.81 151 VAL A O 1
ATOM 1166 N N . LEU A 1 152 ? -9.627 2.090 0.987 1.00 98.62 152 LEU A N 1
ATOM 1167 C CA . LEU A 1 152 ? -8.774 2.508 -0.125 1.00 98.62 152 LEU A CA 1
ATOM 1168 C C . LEU A 1 152 ? -9.593 3.059 -1.313 1.00 98.62 152 LEU A C 1
ATOM 1170 O O . LEU A 1 152 ? -9.164 4.002 -1.981 1.00 98.62 152 LEU A O 1
ATOM 1174 N N . GLU A 1 153 ? -10.790 2.523 -1.545 1.00 98.00 153 GLU A N 1
ATOM 1175 C CA . GLU A 1 153 ? -11.704 2.955 -2.608 1.00 98.00 153 GLU A CA 1
ATOM 1176 C C . GLU A 1 153 ? -12.476 4.231 -2.241 1.00 98.00 153 GLU A C 1
ATOM 1178 O O . GLU A 1 153 ? -12.527 5.178 -3.034 1.00 98.00 153 GLU A O 1
ATOM 1183 N N . THR A 1 154 ? -13.045 4.300 -1.034 1.00 97.06 154 THR A N 1
ATOM 1184 C CA . THR A 1 154 ? -14.048 5.322 -0.674 1.00 97.06 154 THR A CA 1
ATOM 1185 C C . THR A 1 154 ? -13.610 6.298 0.414 1.00 97.06 154 THR A C 1
ATOM 1187 O O . THR A 1 154 ? -14.306 7.282 0.651 1.00 97.06 154 THR A O 1
ATOM 1190 N N . GLY A 1 155 ? -12.494 6.038 1.096 1.00 97.62 155 GLY A N 1
ATOM 1191 C CA . GLY A 1 155 ? -12.027 6.856 2.212 1.00 97.62 155 GLY A CA 1
ATOM 1192 C C . GLY A 1 155 ? -11.596 8.265 1.801 1.00 97.62 155 GLY A C 1
ATOM 1193 O O . GLY A 1 155 ? -11.405 8.580 0.624 1.00 97.62 155 GLY A O 1
ATOM 1194 N N . ASN A 1 156 ? -11.398 9.130 2.794 1.00 97.69 156 ASN A N 1
ATOM 1195 C CA . ASN A 1 156 ? -10.741 10.417 2.568 1.00 97.69 156 ASN A CA 1
ATOM 1196 C C . ASN A 1 156 ? -9.259 10.210 2.149 1.00 97.69 156 ASN A C 1
ATOM 1198 O O . ASN A 1 156 ? -8.735 9.104 2.308 1.00 97.69 156 ASN A O 1
ATOM 1202 N N . PRO A 1 157 ? -8.557 11.228 1.613 1.00 98.00 157 PRO A N 1
ATOM 1203 C CA . PRO A 1 157 ? -7.187 11.057 1.120 1.00 98.00 157 PRO A CA 1
ATOM 1204 C C . PRO A 1 157 ? -6.219 10.419 2.130 1.00 98.00 157 PRO A C 1
ATOM 1206 O O . PRO A 1 157 ? -5.513 9.476 1.779 1.00 98.00 157 PRO A O 1
ATOM 1209 N N . GLU A 1 158 ? -6.238 10.858 3.391 1.00 98.44 158 GLU A N 1
ATOM 1210 C CA . GLU A 1 158 ? -5.375 10.311 4.446 1.00 98.44 158 GLU A CA 1
ATOM 1211 C C . GLU A 1 158 ? -5.753 8.862 4.796 1.00 98.44 158 GLU A C 1
ATOM 1213 O O . GLU A 1 158 ? -4.882 8.008 4.970 1.00 98.44 158 GLU A O 1
ATOM 1218 N N . ALA A 1 159 ? -7.048 8.543 4.836 1.00 98.69 159 ALA A N 1
ATOM 1219 C CA . ALA A 1 159 ? -7.525 7.186 5.068 1.00 98.69 159 ALA A CA 1
ATOM 1220 C C . ALA A 1 159 ? -7.116 6.232 3.930 1.00 98.69 159 ALA A C 1
ATOM 1222 O O . ALA A 1 159 ? -6.694 5.106 4.201 1.00 98.69 159 ALA A O 1
ATOM 1223 N N . LYS A 1 160 ? -7.165 6.685 2.668 1.00 98.81 160 LYS A N 1
ATOM 1224 C CA . LYS A 1 160 ? -6.692 5.914 1.504 1.00 98.81 160 LYS A CA 1
ATOM 1225 C C . LYS A 1 160 ? -5.192 5.636 1.576 1.00 98.81 160 LYS A C 1
ATOM 1227 O O . LYS A 1 160 ? -4.775 4.494 1.394 1.00 98.81 160 LYS A O 1
ATOM 1232 N N . GLU A 1 161 ? -4.396 6.659 1.884 1.00 98.81 161 GLU A N 1
ATOM 1233 C CA . GLU A 1 161 ? -2.946 6.545 2.101 1.00 98.81 161 GLU A CA 1
ATOM 1234 C C . GLU A 1 161 ? -2.627 5.525 3.201 1.00 98.81 161 GLU A C 1
ATOM 1236 O O . GLU A 1 161 ? -1.882 4.567 2.985 1.00 98.81 161 GLU A O 1
ATOM 1241 N N . ASN A 1 162 ? -3.256 5.680 4.369 1.00 98.88 162 ASN A N 1
ATOM 1242 C CA . ASN A 1 162 ? -3.046 4.789 5.505 1.00 98.88 162 ASN A CA 1
ATOM 1243 C C . ASN A 1 162 ? -3.535 3.362 5.214 1.00 98.88 162 ASN A C 1
ATOM 1245 O O . ASN A 1 162 ? -2.909 2.404 5.672 1.00 98.88 162 ASN A O 1
ATOM 1249 N N . SER A 1 163 ? -4.598 3.191 4.424 1.00 98.88 163 SER A N 1
ATOM 1250 C CA . SER A 1 163 ? -5.047 1.868 3.984 1.00 98.88 163 SER A CA 1
ATOM 1251 C C . SER A 1 163 ? -4.020 1.196 3.070 1.00 98.88 163 SER A C 1
ATOM 1253 O O . SER A 1 163 ? -3.621 0.058 3.327 1.00 98.88 163 SER A O 1
ATOM 1255 N N . ALA A 1 164 ? -3.503 1.911 2.065 1.00 98.94 164 ALA A N 1
ATOM 1256 C CA . ALA A 1 164 ? -2.448 1.398 1.189 1.00 98.94 164 ALA A CA 1
ATOM 1257 C C . ALA A 1 164 ? -1.185 1.011 1.979 1.00 98.94 164 ALA A C 1
ATOM 1259 O O . ALA A 1 164 ? -0.635 -0.076 1.778 1.00 98.94 164 ALA A O 1
ATOM 1260 N N . ALA A 1 165 ? -0.767 1.850 2.932 1.00 98.88 165 ALA A N 1
ATOM 1261 C CA . ALA A 1 165 ? 0.360 1.567 3.817 1.00 98.88 165 ALA A CA 1
ATOM 1262 C C . ALA A 1 165 ? 0.106 0.351 4.731 1.00 98.88 165 ALA A C 1
ATOM 1264 O O . ALA A 1 165 ? 1.014 -0.453 4.962 1.00 98.88 165 ALA A O 1
ATOM 1265 N N . THR A 1 166 ? -1.129 0.171 5.212 1.00 98.88 166 THR A N 1
ATOM 1266 C CA . THR A 1 166 ? -1.512 -0.994 6.026 1.00 98.88 166 THR A CA 1
ATOM 1267 C C . THR A 1 166 ? -1.468 -2.266 5.186 1.00 98.88 166 THR A C 1
ATOM 1269 O O . THR A 1 166 ? -0.843 -3.243 5.592 1.00 98.88 166 THR A O 1
ATOM 1272 N N . LEU A 1 167 ? -2.045 -2.255 3.979 1.00 98.88 167 LEU A N 1
ATOM 1273 C CA . LEU A 1 167 ? -1.992 -3.385 3.044 1.00 98.88 167 LEU A CA 1
ATOM 1274 C C . LEU A 1 167 ? -0.546 -3.757 2.685 1.00 98.88 167 LEU A C 1
ATOM 1276 O O . LEU A 1 167 ? -0.201 -4.939 2.695 1.00 98.88 167 LEU A O 1
ATOM 1280 N N . PHE A 1 168 ? 0.320 -2.766 2.447 1.00 98.75 168 PHE A N 1
ATOM 1281 C CA . PHE A 1 168 ? 1.757 -2.998 2.296 1.00 98.75 168 PHE A CA 1
ATOM 1282 C C . PHE A 1 168 ? 2.337 -3.709 3.526 1.00 98.75 168 PHE A C 1
ATOM 1284 O O . PHE A 1 168 ? 2.935 -4.776 3.382 1.00 98.75 168 PHE A O 1
ATOM 1291 N N . SER A 1 169 ? 2.117 -3.161 4.723 1.00 98.75 169 SER A N 1
ATOM 1292 C CA . SER A 1 169 ? 2.637 -3.714 5.977 1.00 98.75 169 SER A CA 1
ATOM 1293 C C . SER A 1 169 ? 2.213 -5.172 6.185 1.00 98.75 169 SER A C 1
ATOM 1295 O O . SER A 1 169 ? 3.052 -6.018 6.495 1.00 98.75 169 SER A O 1
ATOM 1297 N N . LEU A 1 170 ? 0.939 -5.493 5.944 1.00 98.69 170 LEU A N 1
ATOM 1298 C CA . LEU A 1 170 ? 0.411 -6.854 6.058 1.00 98.69 170 LEU A CA 1
ATOM 1299 C C . LEU A 1 170 ? 1.001 -7.802 5.010 1.00 98.69 170 LEU A C 1
ATOM 1301 O O . LEU A 1 170 ? 1.252 -8.963 5.325 1.00 98.69 170 LEU A O 1
ATOM 1305 N N . SER A 1 171 ? 1.246 -7.316 3.790 1.00 98.38 171 SER A N 1
ATOM 1306 C CA . SER A 1 171 ? 1.777 -8.120 2.680 1.00 98.38 171 SER A CA 1
ATOM 1307 C C . SER A 1 171 ? 3.231 -8.574 2.864 1.00 98.38 171 SER A C 1
ATOM 1309 O O . SER A 1 171 ? 3.719 -9.376 2.071 1.00 98.38 171 SER A O 1
ATOM 1311 N N . VAL A 1 172 ? 3.938 -8.080 3.887 1.00 97.31 172 VAL A N 1
ATOM 1312 C CA . VAL A 1 172 ? 5.266 -8.598 4.270 1.00 97.31 172 VAL A CA 1
ATOM 1313 C C . VAL A 1 172 ? 5.181 -10.073 4.685 1.00 97.31 172 VAL A C 1
ATOM 1315 O O . VAL A 1 172 ? 6.127 -10.821 4.468 1.00 97.31 172 VAL A O 1
ATOM 1318 N N . ILE A 1 173 ? 4.034 -10.504 5.215 1.00 96.56 173 ILE A N 1
ATOM 1319 C CA . ILE A 1 173 ? 3.733 -11.914 5.476 1.00 96.56 173 ILE A CA 1
ATOM 1320 C C . ILE A 1 173 ? 3.252 -12.572 4.173 1.00 96.56 173 ILE A C 1
ATOM 1322 O O . ILE A 1 173 ? 2.329 -12.066 3.527 1.00 96.56 173 ILE A O 1
ATOM 1326 N N . GLU A 1 174 ? 3.862 -13.694 3.783 1.00 95.31 174 GLU A N 1
ATOM 1327 C CA . GLU A 1 174 ? 3.606 -14.355 2.493 1.00 95.31 174 GLU A CA 1
ATOM 1328 C C . GLU A 1 174 ? 2.134 -14.747 2.309 1.00 95.31 174 GLU A C 1
ATOM 1330 O O . GLU A 1 174 ? 1.530 -14.444 1.276 1.00 95.31 174 GLU A O 1
ATOM 1335 N N . GLU A 1 175 ? 1.507 -15.339 3.325 1.00 95.44 175 GLU A N 1
ATOM 1336 C CA . GLU A 1 175 ? 0.104 -15.763 3.274 1.00 95.44 175 GLU A CA 1
ATOM 1337 C C . GLU A 1 175 ? -0.831 -14.566 3.036 1.00 95.44 175 GLU A C 1
ATOM 1339 O O . GLU A 1 175 ? -1.759 -14.626 2.219 1.00 95.44 175 GLU A O 1
ATOM 1344 N N . ASN A 1 176 ? -0.541 -13.437 3.690 1.00 97.38 176 ASN A N 1
ATOM 1345 C CA . ASN A 1 176 ? -1.295 -12.198 3.522 1.00 97.38 176 ASN A CA 1
ATOM 1346 C C . ASN A 1 176 ? -1.091 -11.602 2.129 1.00 97.38 176 ASN A C 1
ATOM 1348 O O . ASN A 1 176 ? -2.055 -11.134 1.527 1.00 97.38 176 ASN A O 1
ATOM 1352 N N . LYS A 1 177 ? 0.129 -11.641 1.581 1.00 97.56 177 LYS A N 1
ATOM 1353 C CA . LYS A 1 177 ? 0.435 -11.161 0.222 1.00 97.56 177 LYS A CA 1
ATOM 1354 C C . LYS A 1 177 ? -0.419 -11.863 -0.833 1.00 97.56 177 LYS A C 1
ATOM 1356 O O . LYS A 1 177 ? -0.964 -11.212 -1.731 1.00 97.56 177 LYS A O 1
ATOM 1361 N N . VAL A 1 178 ? -0.568 -13.182 -0.702 1.00 96.62 178 VAL A N 1
ATOM 1362 C CA . VAL A 1 178 ? -1.419 -13.989 -1.584 1.00 96.62 178 VAL A CA 1
ATOM 1363 C C . VAL A 1 178 ? -2.896 -13.628 -1.390 1.00 96.62 178 VAL A C 1
ATOM 1365 O O . VAL A 1 178 ? -3.594 -13.410 -2.384 1.00 96.62 178 VAL A O 1
ATOM 1368 N N . LYS A 1 179 ? -3.374 -13.513 -0.139 1.00 97.38 179 LYS A N 1
ATOM 1369 C CA . LYS A 1 179 ? -4.768 -13.136 0.175 1.00 97.38 179 LYS A CA 1
ATOM 1370 C C . LYS A 1 179 ? -5.103 -11.750 -0.394 1.00 97.38 179 LYS A C 1
ATOM 1372 O O . LYS A 1 179 ? -6.026 -11.642 -1.194 1.00 97.38 179 LYS A O 1
ATOM 1377 N N . ILE A 1 180 ? -4.292 -10.729 -0.106 1.00 98.56 180 ILE A N 1
ATOM 1378 C CA . ILE A 1 180 ? -4.466 -9.345 -0.587 1.00 98.56 180 ILE A CA 1
ATOM 1379 C C . ILE A 1 180 ? -4.540 -9.288 -2.118 1.00 98.56 180 ILE A C 1
ATOM 1381 O O . ILE A 1 180 ? -5.445 -8.665 -2.674 1.00 98.56 180 ILE A O 1
ATOM 1385 N N . GLY A 1 181 ? -3.624 -9.972 -2.812 1.00 97.31 181 GLY A N 1
ATOM 1386 C CA . GLY A 1 181 ? -3.601 -9.998 -4.275 1.00 97.31 181 GLY A CA 1
ATOM 1387 C C . GLY A 1 181 ? -4.834 -10.652 -4.911 1.00 97.31 181 GLY A C 1
ATOM 1388 O O . GLY A 1 181 ? -5.239 -10.266 -6.009 1.00 97.31 181 GLY A O 1
ATOM 1389 N N . ARG A 1 182 ? -5.463 -11.612 -4.219 1.00 97.06 182 ARG A N 1
ATOM 1390 C CA . ARG A 1 182 ? -6.700 -12.285 -4.655 1.00 97.06 182 ARG A CA 1
ATOM 1391 C C . ARG A 1 182 ? -7.975 -11.544 -4.240 1.00 97.06 182 ARG A C 1
ATOM 1393 O O . ARG A 1 182 ? -8.998 -11.733 -4.886 1.00 97.06 182 ARG A O 1
ATOM 1400 N N . SER A 1 183 ? -7.914 -10.687 -3.221 1.00 97.50 183 SER A N 1
ATOM 1401 C CA . SER A 1 183 ? -9.060 -9.935 -2.686 1.00 97.50 183 SER A CA 1
ATOM 1402 C C . SER A 1 183 ? -9.469 -8.704 -3.504 1.00 97.50 183 SER A C 1
ATOM 1404 O O . SER A 1 183 ? -10.393 -8.007 -3.108 1.00 97.50 183 SER A O 1
ATOM 1406 N N . GLY A 1 184 ? -8.797 -8.405 -4.620 1.00 97.31 184 GLY A N 1
ATOM 1407 C CA . GLY A 1 184 ? -9.134 -7.254 -5.469 1.00 97.31 184 GLY A CA 1
ATOM 1408 C C . GLY A 1 184 ? -8.420 -5.946 -5.113 1.00 97.31 184 GLY A C 1
ATOM 1409 O O . GLY A 1 184 ? -8.654 -4.941 -5.773 1.00 97.31 184 GLY A O 1
ATOM 1410 N N . ALA A 1 185 ? -7.479 -5.952 -4.159 1.00 98.62 185 ALA A N 1
ATOM 1411 C CA . ALA A 1 185 ? -6.762 -4.747 -3.716 1.00 98.62 185 ALA A CA 1
ATOM 1412 C C . ALA A 1 185 ? -5.957 -4.036 -4.820 1.00 98.62 185 ALA A C 1
ATOM 1414 O O . ALA A 1 185 ? -5.672 -2.846 -4.722 1.00 98.62 185 ALA A O 1
ATOM 1415 N N . ILE A 1 186 ? -5.556 -4.765 -5.866 1.00 98.75 186 ILE A N 1
ATOM 1416 C CA . ILE A 1 186 ? -4.624 -4.263 -6.882 1.00 98.75 186 ILE A CA 1
ATOM 1417 C C . ILE A 1 186 ? -5.218 -3.096 -7.675 1.00 98.75 186 ILE A C 1
ATOM 1419 O O . ILE A 1 186 ? -4.517 -2.114 -7.898 1.00 98.75 186 ILE A O 1
ATOM 1423 N N . LYS A 1 187 ? -6.492 -3.163 -8.077 1.00 98.62 187 LYS A N 1
ATOM 1424 C CA . LYS A 1 187 ? -7.100 -2.095 -8.881 1.00 98.62 187 LYS A CA 1
ATOM 1425 C C . LYS A 1 187 ? -7.203 -0.772 -8.094 1.00 98.62 187 LYS A C 1
ATOM 1427 O O . LYS A 1 187 ? -6.675 0.218 -8.596 1.00 98.62 187 LYS A O 1
ATOM 1432 N N . PRO A 1 188 ? -7.735 -0.737 -6.857 1.00 98.75 188 PRO A N 1
ATOM 1433 C CA . PRO A 1 188 ? -7.732 0.483 -6.043 1.00 98.75 188 PRO A CA 1
ATOM 1434 C C . PRO A 1 188 ? -6.328 1.027 -5.741 1.00 98.75 188 PRO A C 1
ATOM 1436 O O . PRO A 1 188 ? -6.125 2.240 -5.714 1.00 98.75 188 PRO A O 1
ATOM 1439 N N . LEU A 1 189 ? -5.326 0.152 -5.572 1.00 98.88 189 LEU A N 1
ATOM 1440 C CA . LEU A 1 189 ? -3.931 0.587 -5.427 1.00 98.88 189 LEU A CA 1
ATOM 1441 C C . LEU A 1 189 ? -3.417 1.283 -6.695 1.00 98.88 189 LEU A C 1
ATOM 1443 O O . LEU A 1 189 ? -2.736 2.299 -6.594 1.00 98.88 189 LEU A O 1
ATOM 1447 N N . VAL A 1 190 ? -3.748 0.777 -7.885 1.00 98.81 190 VAL A N 1
ATOM 1448 C CA . VAL A 1 190 ? -3.370 1.423 -9.153 1.00 98.81 190 VAL A CA 1
ATOM 1449 C C . VAL A 1 190 ? -4.115 2.745 -9.358 1.00 98.81 190 VAL A C 1
ATOM 1451 O O . VAL A 1 190 ? -3.519 3.718 -9.816 1.00 98.81 190 VAL A O 1
ATOM 1454 N N . GLU A 1 191 ? -5.380 2.835 -8.955 1.00 98.62 191 GLU A N 1
ATOM 1455 C CA . GLU A 1 191 ? -6.122 4.102 -8.976 1.00 98.62 191 GLU A CA 1
ATOM 1456 C C . GLU A 1 191 ? -5.484 5.148 -8.048 1.00 98.62 191 GLU A C 1
ATOM 1458 O O . GLU A 1 191 ? -5.324 6.306 -8.444 1.00 98.62 191 GLU A O 1
ATOM 1463 N N . LEU A 1 192 ? -5.044 4.744 -6.847 1.00 98.69 192 LEU A N 1
ATOM 1464 C CA . LEU A 1 192 ? -4.297 5.616 -5.935 1.00 98.69 192 LEU A CA 1
ATOM 1465 C C . LEU A 1 192 ? -2.918 5.997 -6.505 1.00 98.69 192 LEU A C 1
ATOM 1467 O O . LEU A 1 192 ? -2.478 7.132 -6.327 1.00 98.69 192 LEU A O 1
ATOM 1471 N N . LEU A 1 193 ? -2.255 5.095 -7.234 1.00 98.44 193 LEU A N 1
ATOM 1472 C CA . LEU A 1 193 ? -0.986 5.365 -7.919 1.00 98.44 193 LEU A CA 1
ATOM 1473 C C . LEU A 1 193 ? -1.121 6.469 -8.982 1.00 98.44 193 LEU A C 1
ATOM 1475 O O . LEU A 1 193 ? -0.237 7.315 -9.117 1.00 98.44 193 LEU A O 1
ATOM 1479 N N . GLY A 1 194 ? -2.229 6.483 -9.725 1.00 97.00 194 GLY A N 1
ATOM 1480 C CA . GLY A 1 194 ? -2.492 7.492 -10.753 1.00 97.00 194 GLY A CA 1
ATOM 1481 C C . GLY A 1 194 ? -2.995 8.820 -10.184 1.00 97.00 194 GLY A C 1
ATOM 1482 O O . GLY A 1 194 ? -2.477 9.886 -10.530 1.00 97.00 194 GLY A O 1
ATOM 1483 N N . ASN A 1 195 ? -3.966 8.753 -9.270 1.00 96.38 195 ASN A N 1
ATOM 1484 C CA . ASN A 1 195 ? -4.791 9.899 -8.868 1.00 96.38 195 ASN A CA 1
ATOM 1485 C C . ASN A 1 195 ? -4.554 10.372 -7.423 1.00 96.38 195 ASN A C 1
ATOM 1487 O O . ASN A 1 195 ? -5.171 11.341 -6.984 1.00 96.38 195 ASN A O 1
ATOM 1491 N N . GLY A 1 196 ? -3.702 9.683 -6.662 1.00 96.31 196 GLY A N 1
ATOM 1492 C CA . GLY A 1 196 ? -3.420 10.010 -5.268 1.00 96.31 196 GLY A CA 1
ATOM 1493 C C . GLY A 1 196 ? -2.542 11.245 -5.080 1.00 96.31 196 GLY A C 1
ATOM 1494 O O . GLY A 1 196 ? -1.926 11.769 -6.012 1.00 96.31 196 GLY A O 1
ATOM 1495 N N . THR A 1 197 ? -2.437 11.674 -3.823 1.00 96.38 197 THR A N 1
ATOM 1496 C CA . THR A 1 197 ? -1.428 12.644 -3.375 1.00 96.38 197 THR A CA 1
ATOM 1497 C C . THR A 1 197 ? -0.015 12.076 -3.586 1.00 96.38 197 THR A C 1
ATOM 1499 O O . THR A 1 197 ? 0.136 10.861 -3.732 1.00 96.38 197 THR A O 1
ATOM 1502 N N . PRO A 1 198 ? 1.058 12.885 -3.530 1.00 95.25 198 PRO A N 1
ATOM 1503 C CA . PRO A 1 198 ? 2.425 12.360 -3.601 1.00 95.25 198 PRO A CA 1
ATOM 1504 C C . PRO A 1 198 ? 2.708 11.239 -2.586 1.00 95.25 198 PRO A C 1
ATOM 1506 O O . PRO A 1 198 ? 3.372 10.255 -2.912 1.00 95.25 198 PRO A O 1
ATOM 1509 N N . ARG A 1 199 ? 2.149 11.347 -1.371 1.00 96.38 199 ARG A N 1
ATOM 1510 C CA . ARG A 1 199 ? 2.225 10.289 -0.359 1.00 96.38 199 ARG A CA 1
ATOM 1511 C C . ARG A 1 199 ? 1.424 9.055 -0.776 1.00 96.38 199 ARG A C 1
ATOM 1513 O O . ARG A 1 199 ? 1.971 7.958 -0.740 1.00 96.38 199 ARG A O 1
ATOM 1520 N N . GLY A 1 200 ? 0.187 9.229 -1.238 1.00 97.94 200 GLY A N 1
ATOM 1521 C CA . GLY A 1 200 ? -0.659 8.127 -1.704 1.00 97.94 200 GLY A CA 1
ATOM 1522 C C . GLY A 1 200 ? -0.037 7.350 -2.858 1.00 97.94 200 GLY A C 1
ATOM 1523 O O . GLY A 1 200 ? -0.026 6.122 -2.829 1.00 97.94 200 GLY A O 1
ATOM 1524 N N . LYS A 1 201 ? 0.574 8.046 -3.824 1.00 97.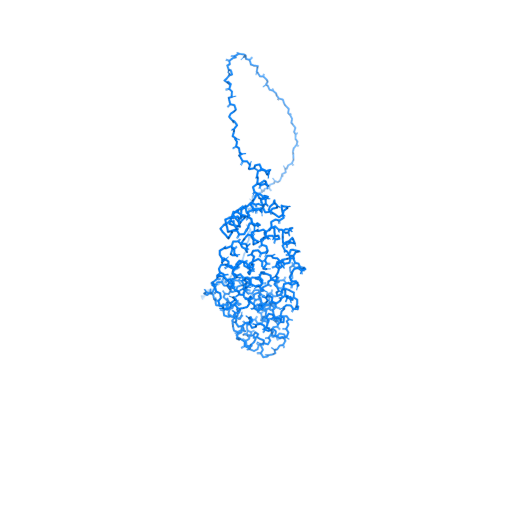88 201 LYS A N 1
ATOM 1525 C CA . LYS A 1 201 ? 1.311 7.412 -4.925 1.00 97.88 201 LYS A CA 1
ATOM 1526 C C . LYS A 1 201 ? 2.487 6.583 -4.416 1.00 97.88 201 LYS A C 1
ATOM 1528 O O . LYS A 1 201 ? 2.672 5.450 -4.856 1.00 97.88 201 LYS A O 1
ATOM 1533 N N . LYS A 1 202 ? 3.247 7.106 -3.450 1.00 97.00 202 LYS A N 1
ATOM 1534 C CA . LYS A 1 202 ? 4.367 6.391 -2.824 1.00 97.00 202 LYS A CA 1
ATOM 1535 C C . LYS A 1 202 ? 3.907 5.146 -2.065 1.00 97.00 202 LYS A C 1
ATOM 1537 O O . LYS A 1 202 ? 4.517 4.082 -2.218 1.00 97.00 202 LYS A O 1
ATOM 1542 N N . ASP A 1 203 ? 2.852 5.266 -1.266 1.00 98.25 203 ASP A N 1
ATOM 1543 C CA . ASP A 1 203 ? 2.309 4.154 -0.482 1.00 98.25 203 ASP A CA 1
ATOM 1544 C C . ASP A 1 203 ? 1.734 3.072 -1.414 1.00 98.25 203 ASP A C 1
ATOM 1546 O O . ASP A 1 203 ? 2.052 1.890 -1.260 1.00 98.25 203 ASP A O 1
ATOM 1550 N N . ALA A 1 204 ? 1.016 3.472 -2.471 1.00 98.62 204 ALA A N 1
ATOM 1551 C CA . ALA A 1 204 ? 0.530 2.574 -3.518 1.00 98.62 204 ALA A CA 1
ATOM 1552 C C . ALA A 1 204 ? 1.666 1.858 -4.263 1.00 98.62 204 ALA A C 1
ATOM 1554 O O . ALA A 1 204 ? 1.647 0.633 -4.384 1.00 98.62 204 ALA A O 1
ATOM 1555 N N . ALA A 1 205 ? 2.688 2.589 -4.721 1.00 98.25 205 ALA A N 1
ATOM 1556 C CA . ALA A 1 205 ? 3.847 2.008 -5.402 1.00 98.25 205 ALA A CA 1
ATOM 1557 C C . ALA A 1 205 ? 4.589 1.006 -4.503 1.00 98.25 205 ALA A C 1
ATOM 1559 O O . ALA A 1 205 ? 5.056 -0.035 -4.965 1.00 98.25 205 ALA A O 1
ATOM 1560 N N . THR A 1 206 ? 4.672 1.295 -3.202 1.00 97.81 206 THR A N 1
ATOM 1561 C CA . THR A 1 206 ? 5.324 0.422 -2.219 1.00 97.81 206 THR A CA 1
ATOM 1562 C C . THR A 1 206 ? 4.514 -0.851 -1.961 1.00 97.81 206 THR A C 1
ATOM 1564 O O . THR A 1 206 ? 5.092 -1.941 -1.935 1.00 97.81 206 THR A O 1
ATOM 1567 N N . ALA A 1 207 ? 3.187 -0.746 -1.861 1.00 98.69 207 ALA A N 1
ATOM 1568 C CA . ALA A 1 207 ? 2.300 -1.904 -1.782 1.00 98.69 207 ALA A CA 1
ATOM 1569 C C . ALA A 1 207 ? 2.384 -2.769 -3.052 1.00 98.69 207 ALA A C 1
ATOM 1571 O O . ALA A 1 207 ? 2.592 -3.979 -2.964 1.00 98.69 207 ALA A O 1
ATOM 1572 N N . LEU A 1 208 ? 2.300 -2.153 -4.237 1.00 98.75 208 LEU A N 1
ATOM 1573 C CA . LEU A 1 208 ? 2.392 -2.844 -5.528 1.00 98.75 208 LEU A CA 1
ATOM 1574 C C . LEU A 1 208 ? 3.748 -3.528 -5.720 1.00 98.75 208 LEU A C 1
ATOM 1576 O O . LEU A 1 208 ? 3.788 -4.662 -6.194 1.00 98.75 208 LEU A O 1
ATOM 1580 N N . PHE A 1 209 ? 4.846 -2.896 -5.293 1.00 98.25 209 PHE A N 1
ATOM 1581 C CA . PHE A 1 209 ? 6.168 -3.521 -5.275 1.00 98.25 209 PHE A CA 1
ATOM 1582 C C . PHE A 1 209 ? 6.148 -4.832 -4.494 1.00 98.25 209 PHE A C 1
ATOM 1584 O O . PHE A 1 209 ? 6.500 -5.874 -5.045 1.00 98.25 209 PHE A O 1
ATOM 1591 N N . ASN A 1 210 ? 5.679 -4.803 -3.247 1.00 98.44 210 ASN A N 1
ATOM 1592 C CA . ASN A 1 210 ? 5.702 -5.995 -2.410 1.00 98.44 210 ASN A CA 1
ATOM 1593 C C . ASN A 1 210 ? 4.743 -7.086 -2.920 1.00 98.44 210 ASN A C 1
ATOM 1595 O O . ASN A 1 210 ? 5.083 -8.269 -2.919 1.00 98.44 210 ASN A O 1
ATOM 1599 N N . LEU A 1 211 ? 3.576 -6.696 -3.444 1.00 98.56 211 LEU A N 1
ATOM 1600 C CA . LEU A 1 211 ? 2.629 -7.623 -4.069 1.00 98.56 211 LEU A CA 1
ATOM 1601 C C . LEU A 1 211 ? 3.183 -8.256 -5.352 1.00 98.56 211 LEU A C 1
ATOM 1603 O O . LEU A 1 211 ? 2.904 -9.429 -5.596 1.00 98.56 211 LEU A O 1
ATOM 1607 N N . SER A 1 212 ? 3.973 -7.520 -6.143 1.00 98.19 212 SER A N 1
ATOM 1608 C CA . SER A 1 212 ? 4.567 -7.991 -7.407 1.00 98.19 212 SER A CA 1
ATOM 1609 C C . SER A 1 212 ? 5.651 -9.059 -7.235 1.00 98.19 212 SER A C 1
ATOM 1611 O O . SER A 1 212 ? 6.024 -9.705 -8.213 1.00 98.19 212 SER A O 1
ATOM 1613 N N . ILE A 1 213 ? 6.138 -9.278 -6.008 1.00 97.06 213 ILE A N 1
ATOM 1614 C CA . ILE A 1 213 ? 7.063 -10.377 -5.692 1.00 97.06 213 ILE A CA 1
ATOM 1615 C C . ILE A 1 213 ? 6.375 -11.728 -5.950 1.00 97.06 213 ILE A C 1
ATOM 1617 O O . ILE A 1 213 ? 6.998 -12.654 -6.467 1.00 97.06 213 ILE A O 1
ATOM 1621 N N . PHE A 1 214 ? 5.072 -11.827 -5.662 1.00 97.31 214 PHE A N 1
ATOM 1622 C CA . PHE A 1 214 ? 4.287 -13.027 -5.937 1.00 97.31 214 PHE A CA 1
ATOM 1623 C C . PHE A 1 214 ? 3.868 -13.082 -7.412 1.00 97.31 214 PHE A C 1
ATOM 1625 O O . PHE A 1 214 ? 3.269 -12.140 -7.938 1.00 97.31 214 PHE A O 1
ATOM 1632 N N . HIS A 1 215 ? 4.180 -14.189 -8.091 1.00 95.81 215 HIS A N 1
ATOM 1633 C CA . HIS A 1 215 ? 4.087 -14.302 -9.548 1.00 95.81 215 HIS A CA 1
ATOM 1634 C C . HIS A 1 215 ? 2.678 -14.005 -10.088 1.00 95.81 215 HIS A C 1
ATOM 1636 O O . HIS A 1 215 ? 2.519 -13.199 -11.003 1.00 95.81 215 HIS A O 1
ATOM 1642 N N . GLU A 1 216 ? 1.639 -14.576 -9.484 1.00 94.69 216 GLU A N 1
ATOM 1643 C CA . GLU A 1 216 ? 0.252 -14.443 -9.936 1.00 94.69 216 GLU A CA 1
ATOM 1644 C C . GLU A 1 216 ? -0.300 -13.023 -9.764 1.00 94.69 216 GLU A C 1
ATOM 1646 O O . GLU A 1 216 ? -1.275 -12.654 -10.420 1.00 94.69 216 GLU A O 1
ATOM 1651 N N . ASN A 1 217 ? 0.309 -12.202 -8.906 1.00 98.12 217 ASN A N 1
ATOM 1652 C CA . ASN A 1 217 ? -0.085 -10.803 -8.757 1.00 98.12 217 ASN A CA 1
ATOM 1653 C C . ASN A 1 217 ? 0.456 -9.929 -9.891 1.00 98.12 217 ASN A C 1
ATOM 1655 O O . ASN A 1 217 ? -0.172 -8.925 -10.213 1.00 98.12 217 ASN A O 1
ATOM 1659 N N . LYS A 1 218 ? 1.562 -10.310 -10.543 1.00 98.38 218 LYS A N 1
ATOM 1660 C CA . LYS A 1 218 ? 2.163 -9.529 -11.639 1.00 98.38 218 LYS A CA 1
ATOM 1661 C C . LYS A 1 218 ? 1.174 -9.321 -12.785 1.00 98.38 218 LYS A C 1
ATOM 1663 O O . LYS A 1 218 ? 0.981 -8.192 -13.226 1.00 98.38 218 LYS A O 1
ATOM 1668 N N . ALA A 1 219 ? 0.485 -10.385 -13.205 1.00 97.94 219 ALA A N 1
ATOM 1669 C CA . ALA A 1 219 ? -0.522 -10.305 -14.264 1.00 97.94 219 ALA A CA 1
ATOM 1670 C C . ALA A 1 219 ? -1.684 -9.375 -13.879 1.00 97.94 219 ALA A C 1
ATOM 1672 O O . ALA A 1 219 ? -2.095 -8.541 -14.681 1.00 97.94 219 ALA A O 1
ATOM 1673 N N . ARG A 1 220 ? -2.157 -9.447 -12.627 1.00 98.38 220 ARG A N 1
ATOM 1674 C CA . ARG A 1 220 ? -3.208 -8.558 -12.106 1.00 98.38 220 ARG A CA 1
ATOM 1675 C C . ARG A 1 220 ? -2.767 -7.090 -12.090 1.00 98.38 220 ARG A C 1
ATOM 1677 O O . ARG A 1 220 ? -3.554 -6.221 -12.444 1.00 98.38 220 ARG A O 1
ATOM 1684 N N . ILE A 1 221 ? -1.516 -6.814 -11.710 1.00 98.75 221 ILE A N 1
ATOM 1685 C CA . ILE A 1 221 ? -0.934 -5.459 -11.702 1.00 98.75 221 ILE A CA 1
ATOM 1686 C C . ILE A 1 221 ? -0.882 -4.885 -13.124 1.00 98.75 221 ILE A C 1
ATOM 1688 O O . ILE A 1 221 ? -1.273 -3.738 -13.340 1.00 98.75 221 ILE A O 1
ATOM 1692 N N . VAL A 1 222 ? -0.454 -5.688 -14.103 1.00 98.69 222 VAL A N 1
ATOM 1693 C CA . VAL A 1 222 ? -0.431 -5.284 -15.519 1.00 98.69 222 VAL A CA 1
ATOM 1694 C C . VAL A 1 222 ? -1.848 -5.030 -16.037 1.00 98.69 222 VAL A C 1
ATOM 1696 O O . VAL A 1 222 ? -2.105 -3.971 -16.600 1.00 98.69 222 VAL A O 1
ATOM 1699 N N . GLN A 1 223 ? -2.780 -5.956 -15.797 1.00 98.19 223 GLN A N 1
ATOM 1700 C CA . GLN A 1 223 ? -4.181 -5.845 -16.231 1.00 98.19 223 GLN A CA 1
ATOM 1701 C C . GLN A 1 223 ? -4.908 -4.645 -15.613 1.00 98.19 223 GLN A C 1
ATOM 1703 O O . GLN A 1 223 ? -5.794 -4.077 -16.243 1.00 98.19 223 GLN A O 1
ATOM 1708 N N . ALA A 1 224 ? -4.523 -4.236 -14.403 1.00 98.44 224 ALA A N 1
ATOM 1709 C CA . ALA A 1 224 ? -5.050 -3.040 -13.756 1.00 98.44 224 ALA A CA 1
ATOM 1710 C C . ALA A 1 224 ? -4.505 -1.725 -14.351 1.00 98.44 224 ALA A C 1
ATOM 1712 O O . ALA A 1 224 ? -4.948 -0.657 -13.941 1.00 98.44 224 ALA A O 1
ATOM 1713 N N . GLY A 1 225 ? -3.563 -1.776 -15.302 1.00 98.31 225 GLY A N 1
ATOM 1714 C CA . GLY A 1 225 ? -3.014 -0.591 -15.968 1.00 98.31 225 GLY A CA 1
ATOM 1715 C C . GLY A 1 225 ? -1.884 0.101 -15.202 1.00 98.31 225 GLY A C 1
ATOM 1716 O O . GLY A 1 225 ? -1.587 1.263 -15.468 1.00 98.31 225 GLY A O 1
ATOM 1717 N N . ALA A 1 226 ? -1.225 -0.590 -14.263 1.00 98.69 226 ALA A N 1
ATOM 1718 C CA . ALA A 1 226 ? -0.185 0.013 -13.425 1.00 98.69 226 ALA A CA 1
ATOM 1719 C C . ALA A 1 226 ? 1.017 0.541 -14.221 1.00 98.69 226 ALA A C 1
ATOM 1721 O O . ALA A 1 226 ? 1.660 1.497 -13.799 1.00 98.69 226 ALA A O 1
ATOM 1722 N N . VAL A 1 227 ? 1.338 -0.093 -15.355 1.00 98.69 227 VAL A N 1
ATOM 1723 C CA . VAL A 1 227 ? 2.581 0.158 -16.100 1.00 98.69 227 VAL A CA 1
ATOM 1724 C C . VAL A 1 227 ? 2.692 1.612 -16.552 1.00 98.69 227 VAL A C 1
ATOM 1726 O O . VAL A 1 227 ? 3.737 2.212 -16.327 1.00 98.69 227 VAL A O 1
ATOM 1729 N N . ARG A 1 228 ? 1.615 2.204 -17.085 1.00 98.12 228 ARG A N 1
ATOM 1730 C CA . ARG A 1 228 ? 1.595 3.615 -17.501 1.00 98.12 228 ARG A CA 1
ATOM 1731 C C . ARG A 1 228 ? 2.009 4.546 -16.362 1.00 98.12 228 ARG A C 1
ATOM 1733 O O . ARG A 1 228 ? 2.928 5.343 -16.500 1.00 98.12 228 ARG A O 1
ATOM 1740 N N . HIS A 1 229 ? 1.372 4.384 -15.206 1.00 98.38 229 HIS A N 1
ATOM 1741 C CA . HIS A 1 229 ? 1.650 5.193 -14.022 1.00 98.38 229 HIS A CA 1
ATOM 1742 C 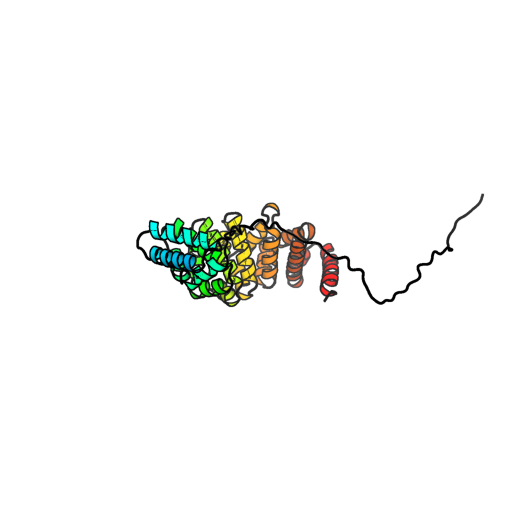C . HIS A 1 229 ? 3.048 4.947 -13.454 1.00 98.38 229 HIS A C 1
ATOM 1744 O O . HIS A 1 229 ? 3.686 5.870 -12.966 1.00 98.38 229 HIS A O 1
ATOM 1750 N N . LEU A 1 230 ? 3.549 3.713 -13.519 1.00 98.44 230 LEU A N 1
ATOM 1751 C CA . LEU A 1 230 ? 4.912 3.405 -13.094 1.00 98.44 230 LEU A CA 1
ATOM 1752 C C . LEU A 1 230 ? 5.949 4.067 -14.009 1.00 98.44 230 LEU A C 1
ATOM 1754 O O . LEU A 1 230 ? 6.931 4.585 -13.493 1.00 98.44 230 LEU A O 1
ATOM 1758 N N . VAL A 1 231 ? 5.723 4.104 -15.326 1.00 97.69 231 VAL A N 1
ATOM 1759 C CA . VAL A 1 231 ? 6.597 4.829 -16.265 1.00 97.69 231 VAL A CA 1
ATOM 1760 C C . VAL A 1 231 ? 6.556 6.336 -15.992 1.00 97.69 231 VAL A C 1
ATOM 1762 O O . VAL A 1 231 ? 7.609 6.957 -15.897 1.00 97.69 231 VAL A O 1
ATOM 1765 N N . GLU A 1 232 ? 5.373 6.917 -15.759 1.00 95.81 232 GLU A N 1
ATOM 1766 C CA . GLU A 1 232 ? 5.230 8.329 -15.354 1.00 95.81 232 GLU A CA 1
ATOM 1767 C C . GLU A 1 232 ? 6.020 8.645 -14.061 1.00 95.81 232 GLU A C 1
ATOM 1769 O O . GLU A 1 232 ? 6.610 9.714 -13.929 1.00 95.81 232 GLU A O 1
ATOM 1774 N N . LEU A 1 233 ? 6.086 7.703 -13.111 1.00 95.81 233 LEU A N 1
ATOM 1775 C CA . LEU A 1 233 ? 6.829 7.851 -11.850 1.00 95.81 233 LEU A CA 1
ATOM 1776 C C . LEU A 1 233 ? 8.352 7.668 -11.968 1.00 95.81 233 LEU A C 1
ATOM 1778 O O . LEU A 1 233 ? 9.056 7.814 -10.962 1.00 95.81 233 LEU A O 1
ATOM 1782 N N . MET A 1 234 ? 8.865 7.350 -13.159 1.00 95.12 234 MET A N 1
ATOM 1783 C CA . MET A 1 234 ? 10.305 7.330 -13.433 1.00 95.12 234 MET A CA 1
ATOM 1784 C C . MET A 1 234 ? 10.880 8.719 -13.723 1.00 95.12 234 MET A C 1
ATOM 1786 O O . MET A 1 234 ? 12.101 8.853 -13.739 1.00 95.12 234 MET A O 1
ATOM 1790 N N . ASP A 1 235 ? 10.037 9.744 -13.882 1.00 91.81 235 ASP A N 1
ATOM 1791 C CA . ASP A 1 235 ? 10.490 11.134 -13.892 1.00 91.81 235 ASP A CA 1
ATOM 1792 C C . ASP A 1 235 ? 11.191 11.455 -12.552 1.00 91.81 235 ASP A C 1
ATOM 1794 O O . ASP A 1 235 ? 10.579 11.303 -11.483 1.00 91.81 235 ASP A O 1
ATOM 1798 N N . PRO A 1 236 ? 12.462 11.907 -12.558 1.00 88.56 236 PRO A N 1
ATOM 1799 C CA . PRO A 1 236 ? 13.173 12.302 -11.345 1.00 88.56 236 PRO A CA 1
ATOM 1800 C C . PRO A 1 236 ? 12.409 13.310 -10.473 1.00 88.56 236 PRO A C 1
ATOM 1802 O O . PRO A 1 236 ? 12.510 13.246 -9.244 1.00 88.56 236 PRO A O 1
ATOM 1805 N N . ALA A 1 237 ? 11.599 14.190 -11.073 1.00 89.38 237 ALA A N 1
ATOM 1806 C CA . ALA A 1 237 ? 10.768 15.156 -10.355 1.00 89.38 237 ALA A CA 1
ATOM 1807 C C . ALA A 1 237 ? 9.695 14.490 -9.473 1.00 89.38 237 ALA A C 1
ATOM 1809 O O . ALA A 1 237 ? 9.256 15.081 -8.484 1.00 89.38 237 ALA A O 1
ATOM 1810 N N . ALA A 1 238 ? 9.300 13.248 -9.777 1.00 86.94 238 ALA A N 1
ATOM 1811 C CA . ALA A 1 238 ? 8.355 12.479 -8.971 1.00 86.94 238 ALA A CA 1
ATOM 1812 C C . ALA A 1 238 ? 8.986 11.884 -7.696 1.00 86.94 238 ALA A C 1
ATOM 1814 O O . ALA A 1 238 ? 8.259 11.450 -6.799 1.00 86.94 238 ALA A O 1
ATOM 1815 N N . GLY A 1 239 ? 10.323 11.826 -7.600 1.00 89.75 239 GLY A N 1
ATOM 1816 C CA . GLY A 1 239 ? 11.040 11.317 -6.422 1.00 89.75 239 GLY A CA 1
ATOM 1817 C C . GLY A 1 239 ? 10.815 9.827 -6.120 1.00 89.75 239 GLY A C 1
ATOM 1818 O O . GLY A 1 239 ? 11.037 9.388 -4.990 1.00 89.75 239 GLY A O 1
ATOM 1819 N N . MET A 1 240 ? 10.348 9.043 -7.100 1.00 93.00 240 MET A N 1
ATOM 1820 C CA . MET A 1 240 ? 9.947 7.635 -6.930 1.00 93.00 240 MET A CA 1
ATOM 1821 C C . MET A 1 240 ? 10.614 6.661 -7.915 1.00 93.00 240 MET A C 1
ATOM 1823 O O . MET A 1 240 ? 10.254 5.482 -7.935 1.00 93.00 240 MET A O 1
ATOM 1827 N N . VAL A 1 241 ? 11.625 7.120 -8.659 1.00 95.62 241 VAL A N 1
ATOM 1828 C CA . VAL A 1 241 ? 12.300 6.376 -9.739 1.00 95.62 241 VAL A CA 1
ATOM 1829 C C . VAL A 1 241 ? 12.696 4.958 -9.323 1.00 95.62 241 VAL A C 1
ATOM 1831 O O . VAL A 1 241 ? 12.225 3.990 -9.914 1.00 95.62 241 VAL A O 1
ATOM 1834 N N . ASP A 1 242 ? 13.484 4.809 -8.253 1.00 95.12 242 ASP A N 1
ATOM 1835 C CA . ASP A 1 242 ? 13.970 3.498 -7.794 1.00 95.12 242 ASP A CA 1
ATOM 1836 C C . ASP A 1 242 ? 12.829 2.513 -7.507 1.00 95.12 242 ASP A C 1
ATOM 1838 O O . ASP A 1 242 ? 12.923 1.322 -7.807 1.00 95.12 242 ASP A O 1
ATOM 1842 N N . LYS A 1 243 ? 11.733 3.003 -6.911 1.00 95.50 243 LYS A N 1
ATOM 1843 C CA . LYS A 1 243 ? 10.588 2.160 -6.567 1.00 95.50 243 LYS A CA 1
ATOM 1844 C C . LYS A 1 243 ? 9.831 1.755 -7.824 1.00 95.50 243 LYS A C 1
ATOM 1846 O O . LYS A 1 243 ? 9.528 0.574 -7.969 1.00 95.50 243 LYS A O 1
ATOM 1851 N N . ALA A 1 244 ? 9.555 2.707 -8.714 1.00 97.50 244 ALA A N 1
ATOM 1852 C CA . ALA A 1 244 ? 8.859 2.457 -9.970 1.00 97.50 244 ALA A CA 1
ATOM 1853 C C . ALA A 1 244 ? 9.607 1.424 -10.823 1.00 97.50 244 ALA A C 1
ATOM 1855 O O . ALA A 1 244 ? 9.031 0.410 -11.220 1.00 97.50 244 ALA A O 1
ATOM 1856 N N . VAL A 1 245 ? 10.916 1.618 -10.994 1.00 97.56 245 VAL A N 1
ATOM 1857 C CA . VAL A 1 245 ? 11.788 0.714 -11.753 1.00 97.56 245 VAL A CA 1
ATOM 1858 C C . VAL A 1 245 ? 11.821 -0.680 -11.138 1.00 97.56 245 VAL A C 1
ATOM 1860 O O . VAL A 1 245 ? 11.749 -1.660 -11.872 1.00 97.56 245 VAL A O 1
ATOM 1863 N N . ALA A 1 246 ? 11.861 -0.802 -9.809 1.00 97.38 246 ALA A N 1
ATOM 1864 C CA . ALA A 1 246 ? 11.828 -2.107 -9.152 1.00 97.38 246 ALA A CA 1
ATOM 1865 C C . ALA A 1 246 ? 10.513 -2.869 -9.416 1.00 97.38 246 ALA A C 1
ATOM 1867 O O . ALA A 1 246 ? 10.538 -4.081 -9.638 1.00 97.38 246 ALA A O 1
ATOM 1868 N N . VAL A 1 247 ? 9.361 -2.180 -9.446 1.00 98.25 247 VAL A N 1
ATOM 1869 C CA . VAL A 1 247 ? 8.093 -2.820 -9.845 1.00 98.25 247 VAL A CA 1
ATOM 1870 C C . VAL A 1 247 ? 8.152 -3.247 -11.307 1.00 98.25 247 VAL A C 1
ATOM 1872 O O . VAL A 1 247 ? 7.855 -4.400 -11.611 1.00 98.25 247 VAL A O 1
ATOM 1875 N N . LEU A 1 248 ? 8.576 -2.361 -12.213 1.00 98.44 248 LEU A N 1
ATOM 1876 C CA . LEU A 1 248 ? 8.686 -2.682 -13.638 1.00 98.44 248 LEU A CA 1
ATOM 1877 C C . LEU A 1 248 ? 9.624 -3.871 -13.882 1.00 98.44 248 LEU A C 1
ATOM 1879 O O . LEU A 1 248 ? 9.259 -4.784 -14.622 1.00 98.44 248 LEU A O 1
ATOM 1883 N N . ALA A 1 249 ? 10.770 -3.927 -13.199 1.00 97.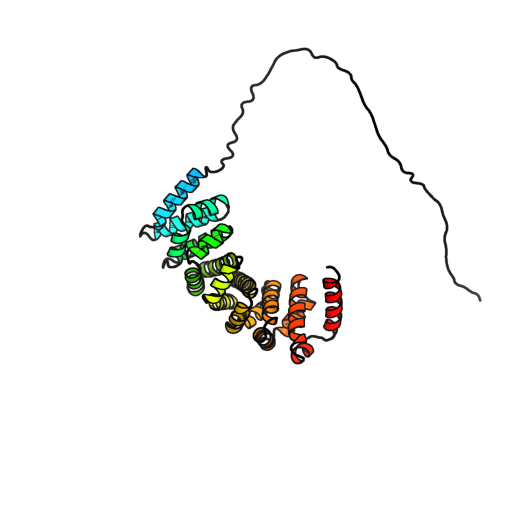44 249 ALA A N 1
ATOM 1884 C CA . ALA A 1 249 ? 11.701 -5.050 -13.249 1.00 97.44 249 ALA A CA 1
ATOM 1885 C C . ALA A 1 249 ? 11.019 -6.370 -12.857 1.00 97.44 249 ALA A C 1
ATOM 1887 O O . ALA A 1 249 ? 11.115 -7.348 -13.601 1.00 97.44 249 ALA A O 1
ATOM 1888 N N . ASN A 1 250 ? 10.228 -6.390 -11.779 1.00 98.12 250 ASN A N 1
ATOM 1889 C CA . ASN A 1 250 ? 9.436 -7.570 -11.418 1.00 98.12 250 ASN A CA 1
ATOM 1890 C C . ASN A 1 250 ? 8.429 -7.951 -12.514 1.00 98.12 250 ASN A C 1
ATOM 1892 O O . ASN A 1 250 ? 8.271 -9.136 -12.820 1.00 98.12 250 ASN A O 1
ATOM 1896 N N . LEU A 1 251 ? 7.766 -6.973 -13.138 1.00 98.38 251 LEU A N 1
ATOM 1897 C CA . LEU A 1 251 ? 6.784 -7.218 -14.199 1.00 98.38 251 LEU A CA 1
ATOM 1898 C C . LEU A 1 251 ? 7.421 -7.739 -15.498 1.00 98.38 251 LEU A C 1
ATOM 1900 O O . LEU A 1 251 ? 6.785 -8.524 -16.197 1.00 98.38 251 LEU A O 1
ATOM 1904 N N . THR A 1 252 ? 8.682 -7.408 -15.806 1.00 97.00 252 THR A N 1
ATOM 1905 C CA . THR A 1 252 ? 9.374 -7.964 -16.993 1.00 97.00 252 THR A CA 1
ATOM 1906 C C . THR A 1 252 ? 9.534 -9.488 -16.958 1.00 97.00 252 THR A C 1
ATOM 1908 O O . THR A 1 252 ? 9.727 -10.121 -18.000 1.00 97.00 252 THR A O 1
ATOM 1911 N N . THR A 1 253 ? 9.407 -10.106 -15.780 1.00 96.12 253 THR A N 1
ATOM 1912 C CA . THR A 1 253 ? 9.496 -11.568 -15.633 1.00 96.12 253 THR A CA 1
ATOM 1913 C C . THR A 1 253 ? 8.303 -12.316 -16.242 1.00 96.12 253 THR A C 1
ATOM 1915 O O . THR A 1 253 ? 8.409 -13.513 -16.490 1.00 96.12 253 THR A O 1
ATOM 1918 N N . ILE A 1 254 ? 7.202 -11.625 -16.567 1.00 96.94 254 ILE A N 1
ATOM 1919 C CA . ILE A 1 254 ? 6.032 -12.193 -17.258 1.00 96.94 254 ILE A CA 1
ATOM 1920 C C . ILE A 1 254 ? 5.863 -11.597 -18.662 1.00 96.94 254 ILE A C 1
ATOM 1922 O O . ILE A 1 254 ? 6.303 -10.478 -18.934 1.00 96.94 254 ILE A O 1
ATOM 1926 N N . HIS A 1 255 ? 5.241 -12.346 -19.575 1.00 95.56 255 HIS A N 1
ATOM 1927 C CA . HIS A 1 255 ? 5.110 -11.944 -20.979 1.00 95.56 255 HIS A CA 1
ATOM 1928 C C . HIS A 1 255 ? 4.280 -10.664 -21.146 1.00 95.56 255 HIS A C 1
ATOM 1930 O O . HIS A 1 255 ? 4.710 -9.724 -21.814 1.00 95.56 255 HIS A O 1
ATOM 1936 N N . GLU A 1 256 ? 3.132 -10.598 -20.478 1.00 96.56 256 GLU A N 1
ATOM 1937 C CA . GLU A 1 256 ? 2.201 -9.470 -20.517 1.00 96.56 256 GLU A CA 1
ATOM 1938 C C . GLU A 1 256 ? 2.856 -8.194 -19.984 1.00 96.56 256 GLU A C 1
ATOM 1940 O O . GLU A 1 256 ? 2.676 -7.118 -20.549 1.00 96.56 256 GLU A O 1
ATOM 1945 N N . GLY A 1 257 ? 3.672 -8.320 -18.932 1.00 97.88 257 GLY A N 1
ATOM 1946 C CA . GLY A 1 257 ? 4.427 -7.204 -18.370 1.00 97.88 257 GLY A CA 1
ATOM 1947 C C . GLY A 1 257 ? 5.453 -6.648 -19.352 1.00 97.88 257 GLY A C 1
ATOM 1948 O O . GLY A 1 257 ? 5.529 -5.435 -19.522 1.00 97.88 257 GLY A O 1
ATOM 1949 N N . ARG A 1 258 ? 6.185 -7.511 -20.071 1.00 96.12 258 ARG A N 1
ATOM 1950 C CA . ARG A 1 258 ? 7.122 -7.066 -21.120 1.00 96.12 258 ARG A CA 1
ATOM 1951 C C . ARG A 1 258 ? 6.420 -6.304 -22.240 1.00 96.12 258 ARG A C 1
ATOM 1953 O O . ARG A 1 258 ? 6.907 -5.256 -22.657 1.00 96.12 258 ARG A O 1
ATOM 1960 N N . LEU A 1 259 ? 5.284 -6.817 -22.716 1.00 95.06 259 LEU A N 1
ATOM 1961 C CA . LEU A 1 259 ? 4.504 -6.159 -23.766 1.00 95.06 259 LEU A CA 1
ATOM 1962 C C . LEU A 1 259 ? 3.986 -4.793 -23.312 1.00 95.06 259 LEU A C 1
ATOM 1964 O O . LEU A 1 259 ? 4.159 -3.812 -24.032 1.00 95.06 259 LEU A O 1
ATOM 1968 N N . ALA A 1 260 ? 3.409 -4.723 -22.111 1.00 97.75 260 ALA A N 1
ATOM 1969 C CA . ALA A 1 260 ? 2.896 -3.478 -21.555 1.00 97.75 260 ALA A CA 1
ATOM 1970 C C . ALA A 1 260 ? 4.011 -2.437 -21.368 1.00 97.75 260 ALA A C 1
ATOM 1972 O O . ALA A 1 260 ? 3.841 -1.290 -21.758 1.00 97.75 260 ALA A O 1
ATOM 1973 N N . ILE A 1 261 ? 5.179 -2.831 -20.849 1.00 97.25 261 ILE A N 1
ATOM 1974 C CA . ILE A 1 261 ? 6.320 -1.915 -20.666 1.00 97.25 261 ILE A CA 1
ATOM 1975 C C . ILE A 1 261 ? 6.808 -1.357 -22.005 1.00 97.25 261 ILE A C 1
ATOM 1977 O O . ILE A 1 261 ? 7.094 -0.165 -22.105 1.00 97.25 261 ILE A O 1
ATOM 1981 N N . GLY A 1 262 ? 6.884 -2.197 -23.041 1.00 93.94 262 GLY A N 1
ATOM 1982 C CA . GLY A 1 262 ? 7.234 -1.743 -24.386 1.00 93.94 262 GLY A CA 1
ATOM 1983 C C . GLY A 1 262 ? 6.200 -0.778 -24.976 1.00 93.94 262 GLY A C 1
ATOM 1984 O O . GLY A 1 262 ? 6.583 0.204 -25.606 1.00 93.94 262 GLY A O 1
ATOM 1985 N N . HIS A 1 263 ? 4.908 -1.040 -24.756 1.00 94.44 263 HIS A N 1
ATOM 1986 C CA . HIS A 1 263 ? 3.806 -0.213 -25.257 1.00 94.44 263 HIS A CA 1
ATOM 1987 C C . HIS A 1 263 ? 3.731 1.161 -24.576 1.00 94.44 263 HIS A C 1
ATOM 1989 O O . HIS A 1 263 ? 3.572 2.171 -25.252 1.00 94.44 263 HIS A O 1
ATOM 1995 N N . GLU A 1 264 ? 3.905 1.209 -23.255 1.00 96.56 264 GLU A N 1
ATOM 1996 C CA . GLU A 1 264 ? 3.815 2.438 -22.452 1.00 96.56 264 GLU A CA 1
ATOM 1997 C C . GLU A 1 264 ? 5.102 3.286 -22.484 1.00 96.56 264 GLU A C 1
ATOM 1999 O O . GLU A 1 264 ? 5.297 4.156 -21.641 1.00 96.56 264 GLU A O 1
ATOM 2004 N N . GLY A 1 265 ? 6.021 3.027 -23.422 1.00 93.06 265 GLY A N 1
ATOM 2005 C CA . GLY A 1 265 ? 7.254 3.809 -23.554 1.00 93.06 265 GLY A CA 1
ATOM 2006 C C . GLY A 1 265 ? 8.256 3.610 -22.410 1.00 93.06 265 GLY A C 1
ATOM 2007 O O . GLY A 1 265 ? 9.114 4.461 -22.187 1.00 93.06 265 GLY A O 1
ATOM 2008 N N . GLY A 1 266 ? 8.196 2.484 -21.694 1.00 94.81 266 GLY A N 1
ATOM 2009 C CA . GLY A 1 266 ? 9.083 2.222 -20.560 1.00 94.81 266 GLY A CA 1
ATOM 2010 C C . GLY A 1 266 ? 10.541 1.955 -20.946 1.00 94.81 266 GLY A C 1
ATOM 2011 O O . GLY A 1 266 ? 11.425 2.158 -20.124 1.00 94.81 266 GLY A O 1
ATOM 2012 N N . ILE A 1 267 ? 10.832 1.530 -22.184 1.00 92.44 267 ILE A N 1
ATOM 2013 C CA . ILE A 1 267 ? 12.211 1.218 -22.612 1.00 92.44 267 ILE A CA 1
ATOM 2014 C C . ILE A 1 267 ? 13.114 2.466 -22.609 1.00 92.44 267 ILE A C 1
ATOM 2016 O O . ILE A 1 267 ? 14.142 2.413 -21.935 1.00 92.44 267 ILE A O 1
ATOM 2020 N N . PRO A 1 268 ? 12.761 3.583 -23.283 1.00 91.75 268 PRO A N 1
ATOM 2021 C CA . PRO A 1 268 ? 13.538 4.821 -23.189 1.00 91.75 268 PRO A CA 1
ATOM 2022 C C . PRO A 1 268 ? 13.752 5.294 -21.746 1.00 91.75 268 PRO A C 1
ATOM 2024 O O . PRO A 1 268 ? 14.876 5.618 -21.374 1.00 91.75 268 PRO A O 1
ATOM 2027 N N . ALA A 1 269 ? 12.706 5.248 -20.915 1.00 94.12 269 ALA A N 1
ATOM 2028 C CA . ALA A 1 269 ? 12.797 5.652 -19.515 1.00 94.12 269 ALA A CA 1
ATOM 2029 C C . ALA A 1 269 ? 13.773 4.759 -18.722 1.00 94.12 269 ALA A C 1
ATOM 2031 O O . ALA A 1 269 ? 14.562 5.242 -17.914 1.00 94.12 269 ALA A O 1
ATOM 2032 N N . LEU A 1 270 ? 13.766 3.441 -18.960 1.00 94.50 270 LEU A N 1
ATOM 2033 C CA . LEU A 1 270 ? 14.707 2.515 -18.320 1.00 94.50 270 LEU A CA 1
ATOM 2034 C C . LEU A 1 270 ? 16.154 2.772 -18.760 1.00 94.50 270 LEU A C 1
ATOM 2036 O O . LEU A 1 270 ? 17.056 2.672 -17.932 1.00 94.50 270 LEU A O 1
ATOM 2040 N N . VAL A 1 271 ? 16.381 3.121 -20.031 1.00 91.12 271 VAL A N 1
ATOM 2041 C CA . VAL A 1 271 ? 17.713 3.506 -20.530 1.00 91.12 271 VAL A CA 1
ATOM 2042 C C . VAL A 1 271 ? 18.209 4.759 -19.810 1.00 91.12 271 VAL A C 1
ATOM 2044 O O . VAL A 1 271 ? 19.322 4.753 -19.289 1.00 91.12 271 VAL A O 1
ATOM 2047 N N . GLU A 1 272 ? 17.368 5.785 -19.683 1.00 91.81 272 GLU A N 1
ATOM 2048 C CA . GLU A 1 272 ? 17.709 7.009 -18.950 1.00 91.81 272 GLU A CA 1
ATOM 2049 C C . GLU A 1 272 ? 18.080 6.720 -17.484 1.00 91.81 272 GLU A C 1
ATOM 2051 O O . GLU A 1 272 ? 19.068 7.247 -16.968 1.00 91.81 272 GLU A O 1
ATOM 2056 N N . VAL A 1 273 ? 17.364 5.808 -16.814 1.00 93.94 273 VAL A N 1
ATOM 2057 C CA . VAL A 1 273 ? 17.710 5.401 -15.441 1.00 93.94 273 VAL A CA 1
ATOM 2058 C C . VAL A 1 273 ? 19.056 4.672 -15.369 1.00 93.94 273 VAL A C 1
ATOM 2060 O O . VAL A 1 273 ? 19.798 4.881 -14.408 1.00 93.94 273 VAL A O 1
ATOM 2063 N N . VAL A 1 274 ? 19.423 3.848 -16.356 1.00 91.31 274 VAL A N 1
ATOM 2064 C CA . VAL A 1 274 ? 20.764 3.227 -16.402 1.00 91.31 274 VAL A CA 1
ATOM 2065 C C . VAL A 1 274 ? 21.869 4.292 -16.500 1.00 91.31 274 VAL A C 1
ATOM 2067 O O . VAL A 1 274 ? 22.938 4.156 -15.893 1.00 91.31 274 VAL A O 1
ATOM 2070 N N . GLU A 1 275 ? 21.609 5.384 -17.213 1.00 88.06 275 GLU A N 1
ATOM 2071 C CA . GLU A 1 275 ? 22.561 6.478 -17.412 1.00 88.06 275 GLU A CA 1
ATOM 2072 C C . GLU A 1 275 ? 22.688 7.367 -16.169 1.00 88.06 275 GLU A C 1
ATOM 2074 O O . GLU A 1 275 ? 23.793 7.567 -15.647 1.00 88.06 275 GLU A O 1
ATOM 2079 N N . LEU A 1 276 ? 21.555 7.843 -15.653 1.00 91.50 276 LEU A N 1
ATOM 2080 C CA . LEU A 1 276 ? 21.485 8.955 -14.698 1.00 91.50 276 LEU A CA 1
ATOM 2081 C C . LEU A 1 276 ? 20.962 8.557 -13.311 1.00 91.50 276 LEU A C 1
ATOM 2083 O O . LEU A 1 276 ? 21.029 9.351 -12.375 1.00 91.50 276 LEU A O 1
ATOM 2087 N N . GLY A 1 277 ? 20.439 7.339 -13.160 1.00 91.31 277 GLY A N 1
ATOM 2088 C CA . GLY A 1 277 ? 19.799 6.876 -11.931 1.00 91.31 277 GLY A CA 1
ATOM 2089 C C . GLY A 1 277 ? 20.759 6.594 -10.773 1.00 91.31 277 GLY A C 1
ATOM 2090 O O . GLY A 1 277 ? 21.985 6.594 -10.906 1.00 91.31 277 GLY A O 1
ATOM 2091 N N . SER A 1 278 ? 20.178 6.298 -9.609 1.00 93.44 278 SER A N 1
ATOM 2092 C CA . SER A 1 278 ? 20.922 5.805 -8.445 1.00 93.44 278 SER A CA 1
ATOM 2093 C C . SER A 1 278 ? 21.546 4.432 -8.731 1.00 93.44 278 SER A C 1
ATOM 2095 O O . SER A 1 278 ? 21.113 3.735 -9.646 1.00 93.44 278 SER A O 1
ATOM 2097 N N . ALA A 1 279 ? 22.507 3.978 -7.919 1.00 90.31 279 ALA A N 1
ATOM 2098 C CA . ALA A 1 279 ? 23.068 2.627 -8.065 1.00 90.31 279 ALA A CA 1
ATOM 2099 C C . ALA A 1 279 ? 21.975 1.536 -8.092 1.00 90.31 279 ALA A C 1
ATOM 2101 O O . ALA A 1 279 ? 21.961 0.687 -8.980 1.00 90.31 279 ALA A O 1
ATOM 2102 N N . ARG A 1 280 ? 20.984 1.634 -7.192 1.00 90.44 280 ARG A N 1
ATOM 2103 C CA . ARG A 1 280 ? 19.837 0.712 -7.143 1.00 90.44 280 ARG A CA 1
ATOM 2104 C C . ARG A 1 280 ? 18.924 0.848 -8.359 1.00 90.44 280 ARG A C 1
ATOM 2106 O O . ARG A 1 280 ? 18.407 -0.152 -8.854 1.00 90.44 280 ARG A O 1
ATOM 2113 N N . GLY A 1 281 ? 18.696 2.074 -8.824 1.00 92.19 281 GLY A N 1
ATOM 2114 C CA . GLY A 1 281 ? 17.927 2.344 -10.036 1.00 92.19 281 GLY A CA 1
ATOM 2115 C C . GLY A 1 281 ? 18.580 1.700 -11.257 1.00 92.19 281 GLY A C 1
ATOM 2116 O O . GLY A 1 281 ? 17.905 0.994 -12.001 1.00 92.19 281 GLY A O 1
ATOM 2117 N N . LYS A 1 282 ? 19.900 1.856 -11.406 1.00 91.75 282 LYS A N 1
ATOM 2118 C CA . LYS A 1 282 ? 20.694 1.274 -12.497 1.00 91.75 282 LYS A CA 1
ATOM 2119 C C . LYS A 1 282 ? 20.645 -0.249 -12.503 1.00 91.75 282 LYS A C 1
ATOM 2121 O O . LYS A 1 282 ? 20.394 -0.831 -13.552 1.00 91.75 282 LYS A O 1
ATOM 2126 N N . GLU A 1 283 ? 20.831 -0.888 -11.348 1.00 89.56 283 GLU A N 1
ATOM 2127 C CA . GLU A 1 283 ? 20.751 -2.350 -11.215 1.00 89.56 283 GLU A CA 1
ATOM 2128 C C . GLU A 1 283 ? 19.378 -2.885 -11.644 1.00 89.56 283 GLU A C 1
ATOM 2130 O O . GLU A 1 283 ? 19.290 -3.777 -12.490 1.00 89.56 283 GLU A O 1
ATOM 2135 N N . ASN A 1 284 ? 18.293 -2.306 -11.115 1.00 93.25 284 ASN A N 1
ATOM 2136 C CA . ASN A 1 284 ? 16.938 -2.742 -11.458 1.00 93.25 284 ASN A CA 1
ATOM 2137 C C . ASN A 1 284 ? 16.588 -2.442 -12.924 1.00 93.25 284 ASN A C 1
ATOM 2139 O O . ASN A 1 284 ? 15.971 -3.276 -13.589 1.00 93.25 284 ASN A O 1
ATOM 2143 N N . ALA A 1 285 ? 16.991 -1.280 -13.444 1.00 94.38 285 ALA A N 1
ATOM 2144 C CA . ALA A 1 285 ? 16.742 -0.904 -14.832 1.00 94.38 285 ALA A CA 1
ATOM 2145 C C . ALA A 1 285 ? 17.508 -1.809 -15.804 1.00 94.38 285 ALA A C 1
ATOM 2147 O O . ALA A 1 285 ? 16.940 -2.264 -16.798 1.00 94.38 285 ALA A O 1
ATOM 2148 N N . ALA A 1 286 ? 18.758 -2.149 -15.482 1.00 89.44 286 ALA A N 1
ATOM 2149 C CA . ALA A 1 286 ? 19.539 -3.111 -16.245 1.00 89.44 286 ALA A CA 1
ATOM 2150 C C . ALA A 1 286 ? 18.881 -4.501 -16.223 1.00 89.44 286 ALA A C 1
ATOM 2152 O O . ALA A 1 286 ? 18.672 -5.105 -17.275 1.00 89.44 286 ALA A O 1
ATOM 2153 N N . ALA A 1 287 ? 18.460 -5.001 -15.059 1.00 89.50 287 ALA A N 1
ATOM 2154 C CA . ALA A 1 287 ? 17.748 -6.279 -14.984 1.00 89.50 287 ALA A CA 1
ATOM 2155 C C . ALA A 1 287 ? 16.469 -6.286 -15.849 1.00 89.50 287 ALA A C 1
ATOM 2157 O O . ALA A 1 287 ? 16.230 -7.229 -16.608 1.00 89.50 287 ALA A O 1
ATOM 2158 N N . ALA A 1 288 ? 15.679 -5.207 -15.797 1.00 93.38 288 ALA A N 1
ATOM 2159 C CA . ALA A 1 288 ? 14.474 -5.056 -16.610 1.00 93.38 288 ALA A CA 1
ATOM 2160 C C . ALA A 1 288 ? 14.784 -5.060 -18.119 1.00 93.38 288 ALA A C 1
ATOM 2162 O O . ALA A 1 288 ? 14.161 -5.802 -18.884 1.00 93.38 288 ALA A O 1
ATOM 2163 N N . LEU A 1 289 ? 15.768 -4.265 -18.553 1.00 92.00 289 LEU A N 1
ATOM 2164 C CA . LEU A 1 289 ? 16.194 -4.192 -19.952 1.00 92.00 289 LEU A CA 1
ATOM 2165 C C . LEU A 1 289 ? 16.746 -5.533 -20.455 1.00 92.00 289 LEU A C 1
ATOM 2167 O O . LEU A 1 289 ? 16.422 -5.930 -21.571 1.00 92.00 289 LEU A O 1
ATOM 2171 N N . LEU A 1 290 ? 17.492 -6.283 -19.636 1.00 87.56 290 LEU A N 1
ATOM 2172 C CA . LEU A 1 290 ? 17.961 -7.624 -20.001 1.00 87.56 290 LEU A CA 1
ATOM 2173 C C . LEU A 1 290 ? 16.793 -8.560 -20.308 1.00 87.56 290 LEU A C 1
ATOM 2175 O O . LEU A 1 290 ? 16.782 -9.216 -21.351 1.00 87.56 290 LEU A O 1
ATOM 2179 N N . HIS A 1 291 ? 15.793 -8.613 -19.426 1.00 89.00 291 HIS A N 1
ATOM 2180 C CA . HIS A 1 291 ? 14.611 -9.449 -19.633 1.00 89.00 291 HIS A CA 1
ATOM 2181 C C . HIS A 1 291 ? 13.824 -9.041 -20.884 1.00 89.00 291 HIS A C 1
ATOM 2183 O O . HIS A 1 291 ? 13.319 -9.904 -21.603 1.00 89.00 291 HIS A O 1
ATOM 2189 N N . LEU A 1 292 ? 13.731 -7.742 -21.174 1.00 88.75 292 LEU A N 1
ATOM 2190 C CA . LEU A 1 292 ? 13.074 -7.236 -22.381 1.00 88.75 292 LEU A CA 1
ATOM 2191 C C . LEU A 1 292 ? 13.839 -7.640 -23.652 1.00 88.75 292 LEU A C 1
ATOM 2193 O O . LEU A 1 292 ? 13.243 -8.215 -24.563 1.00 88.75 292 LEU A O 1
ATOM 2197 N N . CYS A 1 293 ? 15.150 -7.403 -23.688 1.00 86.06 293 CYS A N 1
ATOM 2198 C CA . CYS A 1 293 ? 16.017 -7.679 -24.834 1.00 86.06 293 CYS A CA 1
ATOM 2199 C C . CYS A 1 293 ? 16.121 -9.181 -25.138 1.00 86.06 293 CYS A C 1
ATOM 2201 O O . CYS A 1 293 ? 15.918 -9.611 -26.271 1.00 86.06 293 CYS A O 1
ATOM 2203 N N . THR A 1 294 ? 16.339 -10.010 -24.116 1.00 83.62 294 THR A N 1
ATOM 2204 C CA . THR A 1 294 ? 16.435 -11.477 -24.275 1.00 83.62 294 THR A CA 1
ATOM 2205 C C . THR A 1 294 ? 15.167 -12.120 -24.839 1.00 83.62 294 THR A C 1
ATOM 2207 O O . THR A 1 294 ? 15.232 -13.209 -25.400 1.00 83.62 294 THR A O 1
ATOM 2210 N N . ASN A 1 295 ? 14.016 -11.450 -24.727 1.00 80.75 295 ASN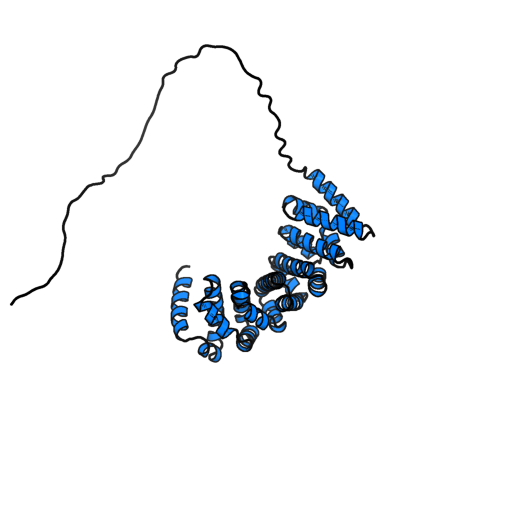 A N 1
ATOM 2211 C CA . ASN A 1 295 ? 12.723 -11.964 -25.177 1.00 80.75 295 ASN A CA 1
ATOM 2212 C C . ASN A 1 295 ? 12.188 -11.282 -26.449 1.00 80.75 295 ASN A C 1
ATOM 2214 O O . ASN A 1 295 ? 11.131 -11.678 -26.942 1.00 80.75 295 ASN A O 1
ATOM 2218 N N . SER A 1 296 ? 12.855 -10.246 -26.972 1.00 77.88 296 SER A N 1
ATOM 2219 C CA . SER A 1 296 ? 12.398 -9.527 -28.165 1.00 77.88 296 SER A CA 1
ATOM 2220 C C . SER A 1 296 ? 13.512 -8.710 -28.816 1.00 77.88 296 SER A C 1
ATOM 2222 O O . SER A 1 296 ? 13.952 -7.687 -28.289 1.00 77.88 296 SER A O 1
ATOM 2224 N N . ASN A 1 297 ? 13.856 -9.071 -30.055 1.00 69.88 297 ASN A N 1
ATOM 2225 C CA . ASN A 1 297 ? 14.793 -8.301 -30.878 1.00 69.88 297 ASN A CA 1
ATOM 2226 C C . ASN A 1 297 ? 14.330 -6.852 -31.116 1.00 69.88 297 ASN A C 1
ATOM 2228 O O . ASN A 1 297 ? 15.165 -5.968 -31.279 1.00 69.88 297 ASN A O 1
ATOM 2232 N N . LYS A 1 298 ? 13.013 -6.586 -31.092 1.00 73.50 298 LYS A N 1
ATOM 2233 C CA . LYS A 1 298 ? 12.466 -5.223 -31.215 1.00 73.50 298 LYS A CA 1
ATOM 2234 C C . LYS A 1 298 ? 12.821 -4.348 -30.010 1.00 73.50 298 LYS A C 1
ATOM 2236 O O . LYS A 1 298 ? 12.986 -3.143 -30.159 1.00 73.50 298 LYS A O 1
ATOM 2241 N N . PHE A 1 299 ? 12.925 -4.940 -28.820 1.00 72.44 299 PHE A N 1
ATOM 2242 C CA . PHE A 1 299 ? 13.309 -4.215 -27.610 1.00 72.44 299 PHE A CA 1
ATOM 2243 C C . PHE A 1 299 ? 14.829 -4.020 -27.538 1.00 72.44 299 PHE A C 1
ATOM 2245 O O . PHE A 1 299 ? 15.271 -2.954 -27.120 1.00 72.44 299 PHE A O 1
ATOM 2252 N N . CYS A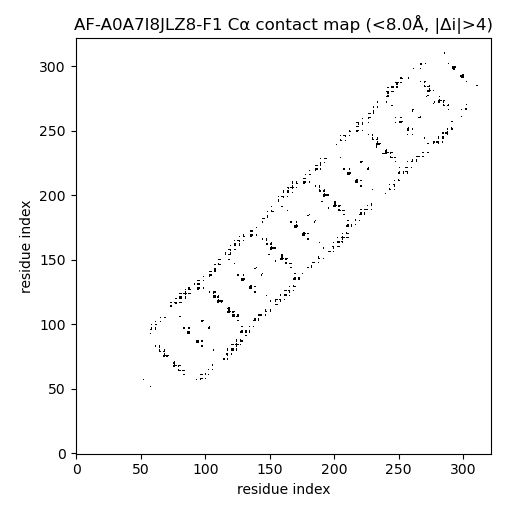 1 300 ? 15.620 -4.966 -28.067 1.00 65.38 300 CYS A N 1
ATOM 2253 C CA . CYS A 1 300 ? 17.075 -4.817 -28.215 1.00 65.38 300 CYS A CA 1
ATOM 2254 C C . CYS A 1 300 ? 17.476 -3.595 -29.040 1.00 65.38 300 CYS A C 1
ATOM 2256 O O . CYS A 1 300 ? 18.421 -2.907 -28.681 1.00 65.38 300 CYS A O 1
ATOM 2258 N N . THR A 1 301 ? 16.776 -3.314 -30.141 1.00 62.78 301 THR A N 1
ATOM 2259 C CA . THR A 1 301 ? 17.113 -2.180 -31.019 1.00 62.78 301 THR A CA 1
ATOM 2260 C C . THR A 1 301 ? 16.819 -0.818 -30.394 1.00 62.78 301 THR A C 1
ATOM 2262 O O . THR A 1 301 ? 17.344 0.187 -30.859 1.00 62.78 301 THR A O 1
ATOM 2265 N N . LEU A 1 302 ? 15.972 -0.780 -29.362 1.00 61.69 302 LEU A N 1
ATOM 2266 C CA . LEU A 1 302 ? 15.614 0.436 -28.629 1.00 61.69 302 LEU A CA 1
ATOM 2267 C C . LEU A 1 302 ? 16.547 0.697 -27.435 1.00 61.69 302 LEU A C 1
ATOM 2269 O O . LEU A 1 302 ? 16.557 1.806 -26.908 1.00 61.69 302 LEU A O 1
ATOM 2273 N N . ALA A 1 303 ? 17.344 -0.295 -27.027 1.00 58.97 303 ALA A N 1
ATOM 2274 C CA . ALA A 1 303 ? 18.415 -0.135 -26.052 1.00 58.97 303 ALA A CA 1
ATOM 2275 C C . ALA A 1 303 ? 19.731 0.164 -26.801 1.00 58.97 303 ALA A C 1
ATOM 2277 O O . ALA A 1 303 ? 20.125 -0.622 -27.666 1.00 58.97 303 ALA A O 1
ATOM 2278 N N . PRO A 1 304 ? 20.440 1.275 -26.527 1.00 56.19 304 PRO A N 1
ATOM 2279 C CA . PRO A 1 304 ? 21.646 1.603 -27.281 1.00 56.19 304 PRO A CA 1
ATOM 2280 C C . PRO A 1 304 ? 22.712 0.502 -27.141 1.00 56.19 304 PRO A C 1
ATOM 2282 O O . PRO A 1 304 ? 23.078 0.108 -26.034 1.00 56.19 304 PRO A O 1
ATOM 2285 N N . LEU A 1 305 ? 23.236 0.021 -28.275 1.00 52.50 305 LEU A N 1
ATOM 2286 C CA . LEU A 1 305 ? 24.183 -1.105 -28.371 1.00 52.50 305 LEU A CA 1
ATOM 2287 C C . LEU A 1 305 ? 25.462 -0.925 -27.526 1.00 52.50 305 LEU A C 1
ATOM 2289 O O . LEU A 1 305 ? 26.059 -1.917 -27.113 1.00 52.50 305 LEU A O 1
ATOM 2293 N N . HIS A 1 306 ? 25.865 0.312 -27.206 1.00 54.84 306 HIS A N 1
ATOM 2294 C CA . HIS A 1 306 ? 27.008 0.570 -26.318 1.00 54.84 306 HIS A CA 1
ATOM 2295 C C . HIS A 1 306 ? 26.772 0.103 -24.869 1.00 54.84 306 HIS A C 1
ATOM 2297 O O . HIS A 1 306 ? 27.733 -0.226 -24.171 1.00 54.84 306 HIS A O 1
ATOM 2303 N N . TYR A 1 307 ? 25.513 -0.009 -24.429 1.00 52.84 307 TYR A N 1
ATOM 2304 C CA . TYR A 1 307 ? 25.179 -0.503 -23.095 1.00 52.84 307 TYR A CA 1
ATOM 2305 C C . TYR A 1 307 ? 25.261 -2.019 -22.988 1.00 52.84 307 TYR A C 1
ATOM 2307 O O . TYR A 1 307 ? 25.542 -2.493 -21.898 1.00 52.84 307 TYR A O 1
ATOM 2315 N N . LEU A 1 308 ? 25.110 -2.785 -24.078 1.00 52.84 308 LEU A N 1
ATOM 2316 C CA . LEU A 1 308 ? 25.227 -4.253 -24.052 1.00 52.84 308 LEU A CA 1
ATOM 2317 C C . LEU A 1 308 ? 26.632 -4.728 -23.626 1.00 52.84 308 LEU A C 1
ATOM 2319 O O . LEU A 1 308 ? 26.763 -5.756 -22.963 1.00 52.84 308 LEU A O 1
ATOM 2323 N N . HIS A 1 309 ? 27.677 -3.949 -23.924 1.00 52.78 309 HIS A N 1
ATOM 2324 C CA . HIS A 1 309 ? 29.042 -4.224 -23.459 1.00 52.78 309 HIS A CA 1
ATOM 2325 C C . HIS A 1 309 ? 29.245 -3.878 -21.976 1.00 52.78 309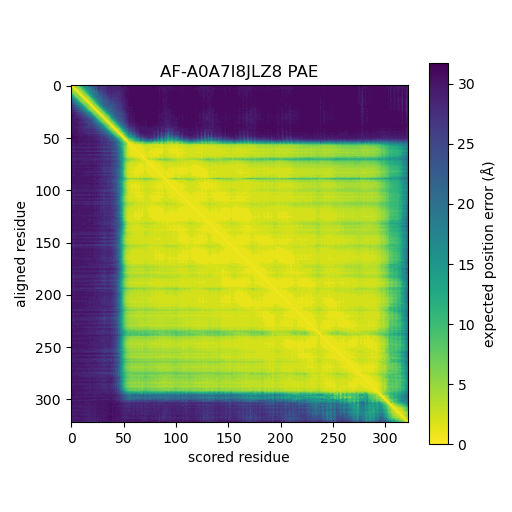 HIS A C 1
ATOM 2327 O O . HIS A 1 309 ? 29.829 -4.677 -21.246 1.00 52.78 309 HIS A O 1
ATOM 2333 N N . TYR A 1 310 ? 28.699 -2.751 -21.500 1.00 51.53 310 TYR A N 1
ATOM 2334 C CA . TYR A 1 310 ? 28.640 -2.453 -20.061 1.00 51.53 310 TYR A CA 1
ATOM 2335 C C . TYR A 1 310 ? 27.796 -3.485 -19.302 1.00 51.53 310 TYR A C 1
ATOM 2337 O O . TYR A 1 310 ? 28.152 -3.862 -18.193 1.00 51.53 310 TYR A O 1
ATOM 2345 N N . PHE A 1 311 ? 26.728 -3.988 -19.922 1.00 54.59 311 PHE A N 1
ATOM 2346 C CA . PHE A 1 311 ? 25.829 -5.024 -19.416 1.00 54.59 311 PHE A CA 1
ATOM 2347 C C . PHE A 1 311 ? 26.566 -6.313 -19.085 1.00 54.59 311 PHE A C 1
ATOM 2349 O O . PHE A 1 311 ? 26.422 -6.822 -17.980 1.00 54.59 311 PHE A O 1
ATOM 2356 N N . ILE A 1 312 ? 27.366 -6.823 -20.025 1.00 54.34 312 ILE A N 1
ATOM 2357 C CA . ILE A 1 312 ? 28.150 -8.050 -19.839 1.00 54.34 312 ILE A CA 1
ATOM 2358 C C . ILE A 1 312 ? 29.236 -7.830 -18.777 1.00 54.34 312 ILE A C 1
ATOM 2360 O O . ILE A 1 312 ? 29.439 -8.697 -17.929 1.00 54.34 312 ILE A O 1
ATOM 2364 N N . PHE A 1 313 ? 29.879 -6.657 -18.768 1.00 51.53 313 PHE A N 1
ATOM 2365 C CA . PHE A 1 313 ? 30.953 -6.339 -17.824 1.00 51.53 313 PHE A CA 1
ATOM 2366 C C . PHE A 1 313 ? 30.446 -6.174 -16.378 1.00 51.53 313 PHE A C 1
ATOM 2368 O O . PHE A 1 313 ? 31.021 -6.748 -15.455 1.00 51.53 313 PHE A O 1
ATOM 2375 N N . TYR A 1 314 ? 29.328 -5.465 -16.169 1.00 50.56 314 TYR A N 1
ATOM 2376 C CA . TYR A 1 314 ? 28.691 -5.328 -14.851 1.00 50.56 314 TYR A CA 1
ATOM 2377 C C . TYR A 1 314 ? 28.119 -6.662 -14.350 1.00 50.56 314 TYR A C 1
ATOM 2379 O O . TYR A 1 314 ? 28.252 -6.974 -13.167 1.00 50.56 314 TYR A O 1
ATOM 2387 N N . PHE A 1 315 ? 27.531 -7.486 -15.230 1.00 52.50 315 PHE A N 1
ATOM 2388 C CA . PHE A 1 315 ? 27.042 -8.816 -14.843 1.00 52.50 315 PHE A CA 1
ATOM 2389 C C . PHE A 1 315 ? 28.177 -9.775 -14.479 1.00 52.50 315 PHE A C 1
ATOM 2391 O O . PHE A 1 315 ? 28.048 -10.503 -13.495 1.00 52.50 315 PHE A O 1
ATOM 2398 N N . GLN A 1 316 ? 29.299 -9.758 -15.210 1.00 48.62 316 GLN A N 1
ATOM 2399 C CA . GLN A 1 316 ? 30.487 -10.512 -14.804 1.00 48.62 316 GLN A CA 1
ATOM 2400 C C . GLN A 1 316 ? 30.973 -10.047 -13.427 1.00 48.62 316 GLN A C 1
ATOM 2402 O O . GLN A 1 316 ? 31.269 -10.875 -12.577 1.00 48.62 316 GLN A O 1
ATOM 2407 N N . GLN A 1 317 ? 30.973 -8.751 -13.130 1.00 46.59 317 GLN A N 1
ATOM 2408 C CA . GLN A 1 317 ? 31.445 -8.267 -11.831 1.00 46.59 317 GLN A CA 1
ATOM 2409 C C . GLN A 1 317 ? 30.508 -8.634 -10.658 1.00 46.59 317 GLN A C 1
ATOM 2411 O O . GLN A 1 317 ? 30.985 -8.983 -9.579 1.00 46.59 317 GLN A O 1
ATOM 2416 N N . ILE A 1 318 ? 29.187 -8.635 -10.870 1.00 50.09 318 ILE A N 1
ATOM 2417 C CA . ILE A 1 318 ? 28.195 -8.990 -9.837 1.00 50.09 318 ILE A CA 1
ATOM 2418 C C . ILE A 1 318 ? 28.147 -10.507 -9.575 1.00 50.09 318 ILE A C 1
ATOM 2420 O O . ILE A 1 318 ? 28.045 -10.916 -8.420 1.00 50.09 318 ILE A O 1
ATOM 2424 N N . PHE A 1 319 ? 28.277 -11.354 -10.603 1.00 45.28 319 PHE A N 1
ATOM 2425 C CA . PHE A 1 319 ? 28.195 -12.817 -10.448 1.00 45.28 319 PHE A CA 1
ATOM 2426 C C . PHE A 1 319 ? 29.527 -13.519 -10.145 1.00 45.28 319 PHE A C 1
ATOM 2428 O O . PHE A 1 319 ? 29.505 -14.693 -9.802 1.00 45.28 319 PHE A O 1
ATOM 2435 N N . THR A 1 320 ? 30.674 -12.834 -10.215 1.00 41.22 320 THR A N 1
ATOM 2436 C CA . THR A 1 320 ? 31.975 -13.426 -9.819 1.00 41.22 320 THR A CA 1
ATOM 2437 C C . THR A 1 320 ? 32.317 -13.186 -8.337 1.00 41.22 320 THR A C 1
ATOM 2439 O O . THR A 1 320 ? 33.404 -13.539 -7.892 1.00 41.22 320 THR A O 1
ATOM 2442 N N . THR A 1 321 ? 31.408 -12.584 -7.557 1.00 41.53 321 THR A N 1
ATOM 2443 C CA . THR A 1 321 ? 31.620 -12.294 -6.121 1.00 41.53 321 THR A CA 1
ATOM 2444 C C . THR A 1 321 ? 30.770 -13.178 -5.187 1.00 41.53 321 THR A C 1
ATOM 2446 O O . THR A 1 321 ? 30.654 -12.880 -4.000 1.00 41.53 321 THR A O 1
ATOM 2449 N N . TYR A 1 322 ? 30.210 -14.282 -5.693 1.00 36.81 322 TYR A N 1
ATOM 2450 C CA . TYR A 1 322 ? 29.590 -15.351 -4.898 1.00 36.81 322 TYR A CA 1
ATOM 2451 C C . TYR A 1 322 ? 30.038 -16.724 -5.393 1.00 36.81 322 TYR A C 1
ATOM 2453 O O . TYR A 1 322 ? 30.135 -16.893 -6.628 1.00 36.81 322 TYR A O 1
#

Radius of gyration: 31.61 Å; Cα contacts (8 Å, |Δi|>4): 406; chains: 1; bounding box: 100×33×95 Å